Protein AF-A0A0M9F5M3-F1 (afdb_monomer_lite)

pLDDT: mean 76.18, std 18.54, range [29.86, 95.31]

InterPro domains:
  IPR048273 Luciferase [PTHR38695] (51-170)

Secondary structure (DSSP, 8-state):
------------PPPPTTSHHHHHHHHHHHHTS-PPPPP-----HHHHHHHHHHHHHHHHHS-HHHHHHHHHHHHHHHHHHHHHHHHHHT-S-SS-SSHHHHHHHHHHHHHS-S-TTSPPPPPTT-SSSS-GGGGS-PPPPPSPPP---SSSPP---S-PPPHHHHHHHHHHHHHHHHHHHHHHHHHHHHHHHT-PPPP-

Foldseek 3Di:
DDDDDDDDDDDDDDDDPVCPVVVVVVVVVVVPQLDQDDQDDDCDPVNVVVVVVVLVCLVPPDDPVVSVVVVVVVVVVSVLVSQLVSLPSLDDADFPNDVVSVVVQVVVVVVDDPDPPDDPDDDPPDPPPDDPCPVPDDDDDPDDDRDDDGDGPRHDDPPDDDPVVVVVVVVVVVVVVVVVVVVVVVVVVVVVVVDDPDDD

Sequence (200 aa):
MSSVAITSTETLASPPPHLQGEAELESIKISHALHQQSISVTLDGKNILLSSITLVLLIHFLDAYHAQAFVALVPVVLLIHNDYVNFLNLGPGGTPSTFAGYLRVSWFRIWALRNPYDAPEPDPLRLPTSGILRRQRLPYRAGPRPLVAGIAPQRQLDQHGSHECYRSVRWSMVICNIIEAAIWYTVAEELEMGISPKSM

Structure (mmCIF, N/CA/C/O backbone):
data_AF-A0A0M9F5M3-F1
#
_entry.id   AF-A0A0M9F5M3-F1
#
loop_
_atom_site.group_PDB
_atom_site.id
_atom_site.type_symbol
_atom_site.label_atom_id
_atom_site.label_alt_id
_atom_site.label_comp_id
_atom_site.label_asym_id
_atom_site.label_entity_id
_atom_site.label_seq_id
_atom_site.pdbx_PDB_ins_code
_atom_site.Cartn_x
_atom_site.Cartn_y
_atom_site.Cartn_z
_atom_site.occupancy
_atom_site.B_iso_or_equiv
_atom_site.auth_seq_id
_atom_site.auth_comp_id
_atom_site.auth_asym_id
_atom_site.auth_atom_id
_atom_site.pdbx_PDB_model_num
ATOM 1 N N . MET A 1 1 ? 1.907 -27.093 25.301 1.00 38.66 1 MET A N 1
ATOM 2 C CA . MET A 1 1 ? 2.948 -28.146 25.245 1.00 38.66 1 MET A CA 1
ATOM 3 C C . MET A 1 1 ? 3.105 -28.473 23.765 1.00 38.66 1 MET A C 1
ATOM 5 O O . MET A 1 1 ? 2.116 -28.865 23.176 1.00 38.66 1 MET A O 1
ATOM 9 N N . SER A 1 2 ? 4.177 -28.135 23.055 1.00 32.06 2 SER A N 1
ATOM 10 C CA . SER A 1 2 ? 5.591 -28.116 23.435 1.00 32.06 2 SER A CA 1
ATOM 11 C C . SER A 1 2 ? 6.323 -26.947 22.764 1.00 32.06 2 SER A C 1
ATOM 13 O O . SER A 1 2 ? 6.112 -26.673 21.588 1.00 32.06 2 SER A O 1
ATOM 15 N N . SER A 1 3 ? 7.162 -26.260 23.540 1.00 29.86 3 SER A N 1
ATOM 16 C CA . SER A 1 3 ? 8.111 -25.250 23.069 1.00 29.86 3 SER A CA 1
ATOM 17 C C . SER A 1 3 ? 9.392 -25.965 22.649 1.00 29.86 3 SER A C 1
ATOM 19 O O . SER A 1 3 ? 9.920 -26.754 23.432 1.00 29.86 3 SER A O 1
ATOM 21 N N . VAL A 1 4 ? 9.877 -25.720 21.432 1.00 32.78 4 VAL A N 1
ATOM 22 C CA . VAL A 1 4 ? 11.213 -26.150 21.001 1.00 32.78 4 VAL A CA 1
ATOM 23 C C . VAL A 1 4 ? 12.067 -24.895 20.903 1.00 32.78 4 VAL A C 1
ATOM 25 O O . VAL A 1 4 ? 12.010 -24.156 19.925 1.00 32.78 4 VAL A O 1
ATOM 28 N N . ALA A 1 5 ? 12.821 -24.642 21.970 1.00 33.75 5 ALA A N 1
ATOM 29 C CA . ALA A 1 5 ? 13.927 -23.703 21.971 1.00 33.75 5 ALA A CA 1
ATOM 30 C C . ALA A 1 5 ? 15.144 -24.410 21.363 1.00 33.75 5 ALA A C 1
ATOM 32 O O . ALA A 1 5 ? 15.604 -25.416 21.901 1.00 33.75 5 ALA A O 1
ATOM 33 N N . ILE A 1 6 ? 15.658 -23.896 20.246 1.00 33.25 6 ILE A N 1
ATOM 34 C CA . ILE A 1 6 ? 16.975 -24.284 19.736 1.00 33.25 6 ILE A CA 1
ATOM 35 C C . ILE A 1 6 ? 17.965 -23.254 20.272 1.00 33.25 6 ILE A C 1
ATOM 37 O O . ILE A 1 6 ? 18.129 -22.169 19.720 1.00 33.25 6 ILE A O 1
ATOM 41 N N . THR A 1 7 ? 18.578 -23.598 21.401 1.00 35.00 7 THR A N 1
ATOM 42 C CA . THR A 1 7 ? 19.793 -22.961 21.905 1.00 35.00 7 THR A CA 1
ATOM 43 C C . THR A 1 7 ? 20.972 -23.633 21.212 1.00 35.00 7 THR A C 1
ATOM 45 O O . THR A 1 7 ? 21.276 -24.786 21.505 1.00 35.00 7 THR A O 1
ATOM 48 N N . SER A 1 8 ? 21.651 -22.915 20.321 1.00 31.42 8 SER A N 1
ATOM 49 C CA . SER A 1 8 ? 22.987 -23.286 19.851 1.00 31.42 8 SER A CA 1
ATOM 50 C C . SER A 1 8 ? 23.956 -22.198 20.288 1.00 31.42 8 SER A C 1
ATOM 52 O O . SER A 1 8 ? 24.124 -21.169 19.641 1.00 31.42 8 SER A O 1
ATOM 54 N N . THR A 1 9 ? 24.544 -22.425 21.458 1.00 36.75 9 THR A N 1
ATOM 55 C CA . THR A 1 9 ? 25.771 -21.784 21.917 1.00 36.75 9 THR A CA 1
ATOM 56 C C . THR A 1 9 ? 26.939 -22.370 21.128 1.00 36.75 9 THR A C 1
ATOM 58 O O . THR A 1 9 ? 27.400 -23.462 21.452 1.00 36.75 9 THR A O 1
ATOM 61 N N . GLU A 1 10 ? 27.424 -21.656 20.115 1.00 33.22 10 GLU A N 1
ATOM 62 C CA . GLU A 1 10 ? 28.765 -21.879 19.574 1.00 33.22 10 GLU A CA 1
ATOM 63 C C . GLU A 1 10 ? 29.600 -20.609 19.733 1.00 33.22 10 GLU A C 1
ATOM 65 O O . GLU A 1 10 ? 29.245 -19.509 19.313 1.00 33.22 10 GLU A O 1
ATOM 70 N N . THR A 1 11 ? 30.702 -20.805 20.444 1.00 36.62 11 THR A N 1
ATOM 71 C CA . THR A 1 11 ? 31.772 -19.882 20.788 1.00 36.62 11 THR A CA 1
ATOM 72 C C . THR A 1 11 ? 32.269 -19.117 19.560 1.00 36.62 11 THR A C 1
ATOM 74 O O . THR A 1 11 ? 32.898 -19.693 18.674 1.00 36.62 11 THR A O 1
ATOM 77 N N . LEU A 1 12 ? 32.015 -17.806 19.516 1.00 35.03 12 LEU A N 1
ATOM 78 C CA . LEU A 1 12 ? 32.443 -16.935 18.423 1.00 35.03 12 LEU A CA 1
ATOM 79 C C . LEU A 1 12 ? 33.945 -16.623 18.557 1.00 35.03 12 LEU A C 1
ATOM 81 O O . LEU A 1 12 ? 34.348 -15.646 19.188 1.00 35.03 12 LEU A O 1
ATOM 85 N N . ALA A 1 13 ? 34.787 -17.470 17.967 1.00 42.94 13 ALA A N 1
ATOM 86 C CA . ALA A 1 13 ? 36.102 -17.033 17.520 1.00 42.94 13 ALA A CA 1
ATOM 87 C C . ALA A 1 13 ? 35.904 -15.969 16.426 1.00 42.94 13 ALA A C 1
ATOM 89 O O . ALA A 1 13 ? 35.075 -16.135 15.531 1.00 42.94 13 ALA A O 1
ATOM 90 N N . SER A 1 14 ? 36.641 -14.861 16.512 1.00 38.25 14 SER A N 1
ATOM 91 C CA . SER A 1 14 ? 36.629 -13.792 15.510 1.00 38.25 14 SER A CA 1
ATOM 92 C C . SER A 1 14 ? 36.894 -14.355 14.103 1.00 38.25 14 SER A C 1
ATOM 94 O O . SER A 1 14 ? 37.898 -15.056 13.933 1.00 38.25 14 SER A O 1
ATOM 96 N N . PRO A 1 15 ? 36.053 -14.062 13.094 1.00 43.38 15 PRO A N 1
ATOM 97 C CA . PRO A 1 15 ? 36.290 -14.528 11.735 1.00 43.38 15 PRO A CA 1
ATOM 98 C C . PRO A 1 15 ? 37.495 -13.801 11.103 1.00 43.38 15 PRO A C 1
ATOM 100 O O . PRO A 1 15 ? 37.818 -12.679 11.496 1.00 43.38 15 PRO A O 1
ATOM 103 N N . PRO A 1 16 ? 38.184 -14.429 10.132 1.00 47.31 16 PRO A N 1
ATOM 104 C CA . PRO A 1 16 ? 39.329 -13.837 9.445 1.00 47.31 16 PRO A CA 1
ATOM 105 C C . PRO A 1 16 ? 38.929 -12.609 8.594 1.00 47.31 16 PRO A C 1
ATOM 107 O O . PRO A 1 16 ? 37.831 -12.576 8.031 1.00 47.31 16 PRO A O 1
ATOM 110 N N . PRO A 1 17 ? 39.838 -11.627 8.420 1.00 51.62 17 PRO A N 1
ATOM 111 C CA . PRO A 1 17 ? 39.520 -10.270 7.950 1.00 51.62 17 PRO A CA 1
ATOM 112 C C . PRO A 1 17 ? 38.968 -10.170 6.516 1.00 51.62 17 PRO A C 1
ATOM 114 O O . PRO A 1 17 ? 38.394 -9.149 6.154 1.00 51.62 17 PRO A O 1
ATOM 117 N N . HIS A 1 18 ? 39.097 -11.214 5.691 1.00 46.41 18 HIS A N 1
ATOM 118 C CA . HIS A 1 18 ? 38.585 -11.218 4.313 1.00 46.41 18 HIS A CA 1
ATOM 119 C C . HIS A 1 18 ? 37.070 -11.499 4.221 1.00 46.41 18 HIS A C 1
ATOM 121 O O . HIS A 1 18 ? 36.432 -11.119 3.245 1.00 46.41 18 HIS A O 1
ATOM 127 N N . LEU A 1 19 ? 36.471 -12.143 5.230 1.00 48.25 19 LEU A N 1
ATOM 128 C CA . LEU A 1 19 ? 35.041 -12.503 5.234 1.00 48.25 19 LEU A CA 1
ATOM 129 C C . LEU A 1 19 ? 34.154 -11.459 5.928 1.00 48.25 19 LEU A C 1
ATOM 131 O O . LEU A 1 19 ? 32.929 -11.525 5.842 1.00 48.25 19 LEU A O 1
ATOM 135 N N . GLN A 1 20 ? 34.761 -10.474 6.591 1.00 46.72 20 GLN A N 1
ATOM 136 C CA . GLN A 1 20 ? 34.042 -9.411 7.294 1.00 46.72 20 GLN A CA 1
ATOM 137 C C . GLN A 1 20 ? 33.322 -8.463 6.327 1.00 46.72 20 GLN A C 1
ATOM 139 O O . GLN A 1 20 ? 32.193 -8.071 6.599 1.00 46.72 20 GLN A O 1
ATOM 144 N N . GLY A 1 21 ? 33.916 -8.182 5.161 1.00 46.12 21 GLY A N 1
ATOM 145 C CA . GLY A 1 21 ? 33.291 -7.343 4.135 1.00 46.12 21 GLY A CA 1
ATOM 146 C C . GLY A 1 21 ? 32.081 -7.995 3.460 1.00 46.12 21 GLY A C 1
ATOM 147 O O . GLY A 1 21 ? 31.118 -7.305 3.141 1.00 46.12 21 GLY A O 1
ATOM 148 N N . GLU A 1 22 ? 32.083 -9.320 3.281 1.00 49.25 22 GLU A N 1
ATOM 149 C CA . GLU A 1 22 ? 30.936 -10.039 2.709 1.00 49.25 22 GLU A CA 1
ATOM 150 C C . GLU A 1 22 ? 29.807 -10.215 3.728 1.00 49.25 22 GLU A C 1
ATOM 152 O O . GLU A 1 22 ? 28.646 -10.031 3.377 1.00 49.25 22 GLU A O 1
ATOM 157 N N . ALA A 1 23 ? 30.133 -10.487 4.996 1.00 50.47 23 ALA A N 1
ATOM 158 C CA . ALA A 1 23 ? 29.146 -10.574 6.070 1.00 50.47 23 ALA A CA 1
ATOM 159 C C . ALA A 1 23 ? 28.513 -9.210 6.404 1.00 50.47 23 ALA A C 1
ATOM 161 O O . ALA A 1 23 ? 27.308 -9.145 6.648 1.00 50.47 23 ALA A O 1
ATOM 162 N N . GLU A 1 24 ? 29.279 -8.113 6.366 1.00 50.34 24 GLU A N 1
ATOM 163 C CA . GLU A 1 24 ? 28.720 -6.760 6.472 1.00 50.34 24 GLU A CA 1
ATOM 164 C C . GLU A 1 24 ? 27.892 -6.391 5.241 1.00 50.34 24 GLU A C 1
ATOM 166 O O . GLU A 1 24 ? 26.817 -5.824 5.397 1.00 50.34 24 GLU A O 1
ATOM 171 N N . LEU A 1 25 ? 28.313 -6.758 4.027 1.00 50.66 25 LEU A N 1
ATOM 172 C CA . LEU A 1 25 ? 27.529 -6.512 2.812 1.00 50.66 25 LEU A CA 1
ATOM 173 C C . LEU A 1 25 ? 26.222 -7.319 2.788 1.00 50.66 25 LEU A C 1
ATOM 175 O O . LEU A 1 25 ? 25.200 -6.800 2.342 1.00 50.66 25 LEU A O 1
ATOM 179 N N . GLU A 1 26 ? 26.234 -8.563 3.268 1.00 50.78 26 GLU A N 1
ATOM 180 C CA . GLU A 1 26 ? 25.045 -9.402 3.463 1.00 50.78 26 GLU A CA 1
ATOM 181 C C . GLU A 1 26 ? 24.142 -8.824 4.562 1.00 50.78 26 GLU A C 1
ATOM 183 O O . GLU A 1 26 ? 22.943 -8.672 4.344 1.00 50.78 26 GLU A O 1
ATOM 188 N N . SER A 1 27 ? 24.706 -8.402 5.699 1.00 47.66 27 SER A N 1
ATOM 189 C CA . SER A 1 27 ? 23.986 -7.718 6.785 1.00 47.66 27 SER A CA 1
ATOM 190 C C . SER A 1 27 ? 23.324 -6.421 6.304 1.00 47.66 27 SER A C 1
ATOM 192 O O . SER A 1 27 ? 22.128 -6.222 6.503 1.00 47.66 27 SER A O 1
ATOM 194 N N . ILE A 1 28 ? 24.056 -5.585 5.563 1.00 48.97 28 ILE A N 1
ATOM 195 C CA . ILE A 1 28 ? 23.559 -4.341 4.964 1.00 48.97 28 ILE A CA 1
ATOM 196 C C . ILE A 1 28 ? 22.502 -4.646 3.889 1.00 48.97 28 ILE A C 1
ATOM 198 O O . ILE A 1 28 ? 21.465 -3.982 3.844 1.00 48.97 28 ILE A O 1
ATOM 202 N N . LYS A 1 29 ? 22.688 -5.683 3.058 1.00 46.56 29 LYS A N 1
ATOM 203 C CA . LYS A 1 29 ? 21.674 -6.141 2.086 1.00 46.56 29 LYS A CA 1
ATOM 204 C C . LYS A 1 29 ? 20.390 -6.619 2.763 1.00 46.56 29 LYS A C 1
ATOM 206 O O . LYS A 1 29 ? 19.310 -6.329 2.251 1.00 46.56 29 LYS A O 1
ATOM 211 N N . ILE A 1 30 ? 20.494 -7.321 3.891 1.00 49.31 30 ILE A N 1
ATOM 212 C CA . ILE A 1 30 ? 19.346 -7.788 4.679 1.00 49.31 30 ILE A CA 1
ATOM 213 C C . ILE A 1 30 ? 18.673 -6.603 5.389 1.00 49.31 30 ILE A C 1
ATOM 215 O O . ILE A 1 30 ? 17.447 -6.523 5.395 1.00 49.31 30 ILE A O 1
ATOM 219 N N . SER A 1 31 ? 19.437 -5.633 5.903 1.00 42.16 31 SER A N 1
ATOM 220 C CA . SER A 1 31 ? 18.905 -4.401 6.507 1.00 42.16 31 SER A CA 1
ATOM 221 C C . SER A 1 31 ? 18.187 -3.484 5.510 1.00 42.16 31 SER A C 1
ATOM 223 O O . SER A 1 31 ? 17.308 -2.727 5.912 1.00 42.16 31 SER A O 1
ATOM 225 N N . HIS A 1 32 ? 18.503 -3.565 4.214 1.00 48.09 32 HIS A N 1
ATOM 226 C CA . HIS A 1 32 ? 17.785 -2.830 3.164 1.00 48.09 32 HIS A CA 1
ATOM 227 C C . HIS A 1 32 ? 16.530 -3.542 2.641 1.00 48.09 32 HIS A C 1
ATOM 229 O O . HIS A 1 32 ? 15.813 -2.975 1.808 1.00 48.09 32 HIS A O 1
ATOM 235 N N . ALA A 1 33 ? 16.221 -4.752 3.117 1.00 52.75 33 ALA A N 1
ATOM 236 C CA . ALA A 1 33 ? 14.921 -5.354 2.868 1.00 52.75 33 ALA A CA 1
ATOM 237 C C . ALA A 1 33 ? 13.878 -4.560 3.662 1.00 52.75 33 ALA A C 1
ATOM 239 O O . ALA A 1 33 ? 13.753 -4.725 4.872 1.00 52.75 33 ALA A O 1
ATOM 240 N N . LEU A 1 34 ? 13.167 -3.656 2.980 1.00 54.81 34 LEU A N 1
ATOM 241 C CA . LEU A 1 34 ? 12.063 -2.874 3.537 1.00 54.81 34 LEU A CA 1
ATOM 242 C C . LEU A 1 34 ? 11.108 -3.806 4.292 1.00 54.81 34 LEU A C 1
ATOM 244 O O . LEU A 1 34 ? 10.313 -4.531 3.692 1.00 54.81 34 LEU A O 1
ATOM 248 N N . HIS A 1 35 ? 11.226 -3.810 5.616 1.00 62.12 35 HIS A N 1
ATOM 249 C CA . HIS A 1 35 ? 10.406 -4.633 6.480 1.00 62.12 35 HIS A CA 1
ATOM 250 C C . HIS A 1 35 ? 9.126 -3.862 6.771 1.00 62.12 35 HIS A C 1
ATOM 252 O O . HIS A 1 35 ? 9.159 -2.780 7.359 1.00 62.12 35 HIS A O 1
ATOM 258 N N . GLN A 1 36 ? 7.993 -4.406 6.336 1.00 69.88 36 GLN A N 1
ATOM 259 C CA . GLN A 1 36 ? 6.705 -3.860 6.726 1.00 69.88 36 GLN A CA 1
ATOM 260 C C . GLN A 1 36 ? 6.583 -3.978 8.246 1.00 69.88 36 GLN A C 1
ATOM 262 O O . GLN A 1 36 ? 6.735 -5.065 8.804 1.00 69.88 36 GLN A O 1
ATOM 267 N N . GLN A 1 37 ? 6.338 -2.861 8.925 1.00 77.50 37 GLN A N 1
ATOM 268 C CA . GLN A 1 37 ? 6.213 -2.873 10.373 1.00 77.50 37 GLN A CA 1
ATOM 269 C C . GLN A 1 37 ? 4.900 -3.561 10.734 1.00 77.50 37 GLN A C 1
ATOM 271 O O . GLN A 1 37 ? 3.824 -3.115 10.326 1.00 77.50 37 GLN A O 1
ATOM 276 N N . SER A 1 38 ? 4.989 -4.651 11.497 1.00 79.75 38 SER A N 1
ATOM 277 C CA . SER A 1 38 ? 3.819 -5.277 12.104 1.00 79.75 38 SER A CA 1
ATOM 278 C C . SER A 1 38 ? 3.108 -4.267 12.997 1.00 79.75 38 SER A C 1
ATOM 280 O O . SER A 1 38 ? 3.769 -3.476 13.674 1.00 79.75 38 SER A O 1
ATOM 282 N N . ILE A 1 39 ? 1.778 -4.321 13.046 1.00 81.31 39 ILE A N 1
ATOM 283 C CA . ILE A 1 39 ? 1.020 -3.498 13.983 1.00 81.31 39 ILE A CA 1
ATOM 284 C C . ILE A 1 39 ? 1.485 -3.790 15.414 1.00 81.31 39 ILE A C 1
ATOM 286 O O . ILE A 1 39 ? 1.367 -4.905 15.918 1.00 81.31 39 ILE A O 1
ATOM 290 N N . SER A 1 40 ? 2.047 -2.778 16.062 1.00 80.06 40 SER A N 1
ATOM 291 C CA . SER A 1 40 ? 2.416 -2.817 17.467 1.00 80.06 40 SER A CA 1
ATOM 292 C C . SER A 1 40 ? 1.791 -1.603 18.137 1.00 80.06 40 SER A C 1
ATOM 294 O O . SER A 1 40 ? 1.977 -0.462 17.720 1.00 80.06 40 SER A O 1
ATOM 296 N N . VAL A 1 41 ? 0.968 -1.858 19.149 1.00 79.00 41 VAL A N 1
ATOM 297 C CA . VAL A 1 41 ? 0.351 -0.806 19.952 1.00 79.00 41 VAL A CA 1
ATOM 298 C C . VAL A 1 41 ? 1.041 -0.849 21.302 1.00 79.00 41 VAL A C 1
ATOM 300 O O . VAL A 1 41 ? 0.811 -1.759 22.097 1.00 79.00 41 VAL A O 1
ATOM 303 N N . THR A 1 42 ? 1.933 0.104 21.547 1.00 83.94 42 THR A N 1
ATOM 304 C CA . THR A 1 42 ? 2.576 0.248 22.850 1.00 83.94 42 THR A CA 1
ATOM 305 C C . THR A 1 42 ? 1.658 1.058 23.759 1.00 83.94 42 THR A C 1
ATOM 307 O O . THR A 1 42 ? 1.474 2.267 23.607 1.00 83.94 42 THR A O 1
ATOM 310 N N . LEU A 1 43 ? 1.026 0.373 24.709 1.00 84.88 43 LEU A N 1
ATOM 311 C CA . LEU A 1 43 ? 0.237 1.025 25.746 1.00 84.88 43 LEU A CA 1
ATOM 312 C C . LEU A 1 43 ? 1.171 1.487 26.869 1.00 84.88 43 LEU A C 1
ATOM 314 O O . LEU A 1 43 ? 1.490 0.732 27.781 1.00 84.88 43 LEU A O 1
ATOM 318 N N . ASP A 1 44 ? 1.623 2.737 26.780 1.00 91.12 44 ASP A N 1
ATOM 319 C CA . ASP A 1 44 ? 2.324 3.411 27.876 1.00 91.12 44 ASP A CA 1
ATOM 320 C C . ASP A 1 44 ? 1.364 3.705 29.048 1.00 91.12 44 ASP A C 1
ATOM 322 O O . ASP A 1 44 ? 0.153 3.846 28.851 1.00 91.12 44 ASP A O 1
ATOM 326 N N . GLY A 1 45 ? 1.885 3.852 30.268 1.00 90.75 45 GLY A N 1
ATOM 327 C CA . GLY A 1 45 ? 1.086 4.042 31.485 1.00 90.75 45 GLY A CA 1
ATOM 328 C C . GLY A 1 45 ? 0.118 5.225 31.392 1.00 90.75 45 GLY A C 1
ATOM 329 O O . GLY A 1 45 ? -1.050 5.113 31.766 1.00 90.75 45 GLY A O 1
ATOM 330 N N . LYS A 1 46 ? 0.560 6.343 30.803 1.00 91.88 46 LYS A N 1
ATOM 331 C CA . LYS A 1 46 ? -0.299 7.516 30.562 1.00 91.88 46 LYS A CA 1
ATOM 332 C C . LYS A 1 46 ? -1.407 7.225 29.547 1.00 91.88 46 LYS A C 1
ATOM 334 O O . LYS A 1 46 ? -2.541 7.647 29.750 1.00 91.88 46 LYS A O 1
ATOM 339 N N . ASN A 1 47 ? -1.097 6.477 28.488 1.00 89.50 47 ASN A N 1
ATOM 340 C CA . ASN A 1 47 ? -2.055 6.121 27.439 1.00 89.50 47 ASN A CA 1
ATOM 341 C C . ASN A 1 47 ? -3.096 5.114 27.941 1.00 89.50 47 ASN A C 1
ATOM 343 O O . ASN A 1 47 ? -4.260 5.202 27.556 1.00 89.50 47 ASN A O 1
ATOM 347 N N . ILE A 1 48 ? -2.717 4.201 28.840 1.00 92.31 48 ILE A N 1
ATOM 348 C CA . ILE A 1 48 ? -3.649 3.290 29.524 1.00 92.31 48 ILE A CA 1
ATOM 349 C C . ILE A 1 48 ? -4.632 4.091 30.381 1.00 92.31 48 ILE A C 1
ATOM 351 O O . ILE A 1 48 ? -5.846 3.919 30.267 1.00 92.31 48 ILE A O 1
ATOM 355 N N . LEU A 1 49 ? -4.124 5.008 31.208 1.00 94.31 49 LEU A N 1
ATOM 356 C CA . LEU A 1 49 ? -4.978 5.842 32.056 1.00 94.31 49 LEU A CA 1
ATOM 357 C C . LEU A 1 49 ? -5.908 6.727 31.220 1.00 94.31 49 LEU A C 1
ATOM 359 O O . LEU A 1 49 ? -7.106 6.774 31.481 1.00 94.31 49 LEU A O 1
ATOM 363 N N . LEU A 1 50 ? -5.395 7.370 30.171 1.00 93.75 50 LEU A N 1
ATOM 364 C CA . LEU A 1 50 ? -6.218 8.215 29.311 1.00 93.75 50 LEU A CA 1
ATOM 365 C C . LEU A 1 50 ? -7.283 7.401 28.563 1.00 93.75 50 LEU A C 1
ATOM 367 O O . LEU A 1 50 ? -8.455 7.759 28.609 1.00 93.75 50 LEU A O 1
ATOM 371 N N . SER A 1 51 ? -6.906 6.282 27.935 1.00 92.19 51 SER A N 1
ATOM 372 C CA . SER A 1 51 ? -7.849 5.429 27.194 1.00 92.19 51 SER A CA 1
ATOM 373 C C . SER A 1 51 ? -8.925 4.816 28.091 1.00 92.19 51 SER A C 1
ATOM 375 O O . SER A 1 51 ? -10.084 4.761 27.686 1.00 92.19 51 SER A O 1
ATOM 377 N N . SER A 1 52 ? -8.584 4.422 29.321 1.00 92.88 52 SER A N 1
ATOM 378 C CA . SER A 1 52 ? -9.562 3.918 30.294 1.00 92.88 52 SER A CA 1
ATOM 379 C C . SER A 1 52 ? -10.543 5.000 30.753 1.00 92.88 52 SER A C 1
ATOM 381 O O . SER A 1 52 ? -11.747 4.752 30.750 1.00 92.88 52 SER A O 1
ATOM 383 N N . ILE A 1 53 ? -10.075 6.218 31.055 1.00 95.31 53 ILE A N 1
ATOM 384 C CA . ILE A 1 53 ? -10.959 7.353 31.375 1.00 95.31 53 ILE A CA 1
ATOM 385 C C . ILE A 1 53 ? -11.864 7.674 30.182 1.00 95.31 53 ILE A C 1
ATOM 387 O O . ILE A 1 53 ? -13.074 7.812 30.351 1.00 95.31 53 ILE A O 1
ATOM 391 N N . THR A 1 54 ? -11.310 7.752 28.969 1.00 93.62 54 THR A N 1
ATOM 392 C CA . THR A 1 54 ? -12.094 8.002 27.751 1.00 93.62 54 THR A CA 1
ATOM 393 C C . THR A 1 54 ? -13.151 6.922 27.531 1.00 93.62 54 THR A C 1
ATOM 395 O O . THR A 1 54 ? -14.285 7.259 27.207 1.00 93.62 54 THR A O 1
ATOM 398 N N . LEU A 1 55 ? -12.823 5.647 27.755 1.00 93.06 55 LEU A N 1
ATOM 399 C CA . LEU A 1 55 ? -13.774 4.542 27.635 1.00 93.06 55 LEU A CA 1
ATOM 400 C C . LEU A 1 55 ? -14.917 4.658 28.654 1.00 93.06 55 LEU A C 1
ATOM 402 O O . LEU A 1 55 ? -16.078 4.504 28.286 1.00 93.06 55 LEU A O 1
ATOM 406 N N . VAL A 1 56 ? -14.603 4.967 29.915 1.00 94.06 56 VAL A N 1
ATOM 407 C CA . VAL A 1 56 ? -15.611 5.159 30.972 1.00 94.06 56 VAL A CA 1
ATOM 408 C C . VAL A 1 56 ? -16.538 6.329 30.636 1.00 94.06 56 VAL A C 1
ATOM 410 O O . VAL A 1 56 ? -17.755 6.199 30.757 1.00 94.06 56 VAL A O 1
ATOM 413 N N . LEU A 1 57 ? -15.990 7.448 30.154 1.00 93.56 57 LEU A N 1
ATOM 414 C CA . LEU A 1 57 ? -16.788 8.591 29.705 1.00 93.56 57 LEU A CA 1
ATOM 415 C C . LEU A 1 57 ? -17.672 8.224 28.504 1.00 93.56 57 LEU A C 1
ATOM 417 O O . LEU A 1 57 ? -18.853 8.555 28.487 1.00 93.56 57 LEU A O 1
ATOM 421 N N . LEU A 1 58 ? -17.132 7.499 27.524 1.00 92.19 58 LEU A N 1
ATOM 422 C CA . LEU A 1 58 ? -17.877 7.064 26.343 1.00 92.19 58 LEU A CA 1
ATOM 423 C C . LEU A 1 58 ? -19.080 6.186 26.721 1.00 92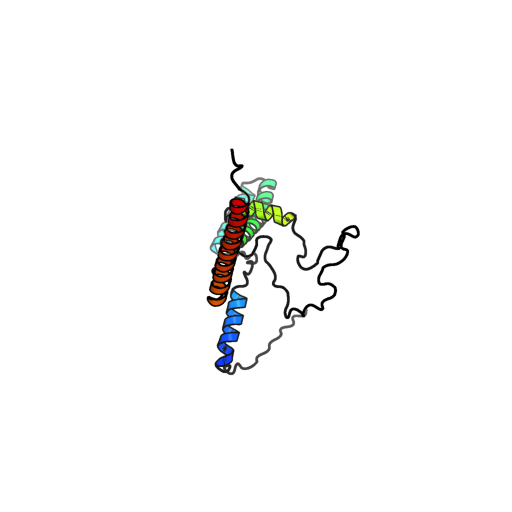.19 58 LEU A C 1
ATOM 425 O O . LEU A 1 58 ? -20.155 6.351 26.160 1.00 92.19 58 LEU A O 1
ATOM 429 N N . ILE A 1 59 ? -18.919 5.280 27.686 1.00 90.44 59 ILE A N 1
ATOM 430 C CA . ILE A 1 59 ? -20.000 4.393 28.140 1.00 90.44 59 ILE A CA 1
ATOM 431 C C . ILE A 1 59 ? -21.061 5.160 28.943 1.00 90.44 59 ILE A C 1
ATOM 433 O O . ILE A 1 59 ? -22.240 4.827 28.866 1.00 90.44 59 ILE A O 1
ATOM 437 N N . HIS A 1 60 ? -20.663 6.173 29.717 1.00 91.62 60 HIS A N 1
ATOM 438 C CA . HIS A 1 60 ? -21.595 6.923 30.564 1.00 91.62 60 HIS A CA 1
ATOM 439 C C . HIS A 1 60 ? -22.367 8.023 29.835 1.00 91.62 60 HIS A C 1
ATOM 441 O O . HIS A 1 60 ? -23.507 8.297 30.204 1.00 91.62 60 HIS A O 1
ATOM 447 N N . PHE A 1 61 ? -21.753 8.674 28.846 1.00 93.06 61 PHE A N 1
ATOM 448 C CA . PHE A 1 61 ? -22.332 9.845 28.181 1.00 93.06 61 PHE A CA 1
ATOM 449 C C . PHE A 1 61 ? -22.910 9.549 26.795 1.00 93.06 61 PHE A C 1
ATOM 451 O O . PHE A 1 61 ? -23.633 10.386 26.257 1.00 93.06 61 PHE A O 1
ATOM 458 N N . LEU A 1 62 ? -22.603 8.390 26.207 1.00 92.69 62 LEU A N 1
ATOM 459 C CA . LEU A 1 62 ? -23.059 8.007 24.876 1.00 92.69 62 LEU A CA 1
ATOM 460 C C . LEU A 1 62 ? -23.988 6.794 24.946 1.00 92.69 62 LEU A C 1
ATOM 462 O O . LEU A 1 62 ? -23.754 5.858 25.706 1.00 92.69 62 LEU A O 1
ATOM 466 N N . ASP A 1 63 ? -25.013 6.785 24.095 1.00 91.56 63 ASP A N 1
ATOM 467 C CA . ASP A 1 63 ? -25.871 5.614 23.925 1.00 91.56 63 ASP A CA 1
ATOM 468 C C . ASP A 1 63 ? -25.043 4.371 23.572 1.00 91.56 63 ASP A C 1
ATOM 470 O O . ASP A 1 63 ? -24.078 4.440 22.801 1.00 91.56 63 ASP A O 1
ATOM 474 N N . ALA A 1 64 ? -25.474 3.214 24.079 1.00 91.25 64 ALA A N 1
ATOM 475 C CA . ALA A 1 64 ? -24.738 1.954 23.978 1.00 91.25 64 ALA A CA 1
ATOM 476 C C . ALA A 1 64 ? -24.309 1.610 22.540 1.00 91.25 64 ALA A C 1
ATOM 478 O O . ALA A 1 64 ? -23.173 1.190 22.324 1.00 91.25 64 ALA A O 1
ATOM 479 N N . TYR A 1 65 ? -25.176 1.844 21.550 1.00 92.75 65 TYR A N 1
ATOM 480 C CA . TYR A 1 65 ? -24.869 1.595 20.138 1.00 92.75 65 TYR A CA 1
ATOM 481 C C . TYR A 1 65 ? -23.721 2.468 19.615 1.00 92.75 65 TYR A C 1
ATOM 483 O O . TYR A 1 65 ? -22.842 1.981 18.905 1.00 92.75 65 TYR A O 1
ATOM 491 N N . HIS A 1 66 ? -23.695 3.749 19.991 1.00 90.56 66 HIS A N 1
ATOM 492 C CA . HIS A 1 66 ? -22.646 4.675 19.572 1.00 90.56 66 HIS A CA 1
ATOM 493 C C . HIS A 1 66 ? -21.326 4.344 20.270 1.00 90.56 66 HIS A C 1
ATOM 495 O O . HIS A 1 66 ? -20.288 4.273 19.612 1.00 90.56 66 HIS A O 1
ATOM 501 N N . ALA A 1 67 ? -21.362 4.068 21.577 1.00 91.31 67 ALA A N 1
ATOM 502 C CA . ALA A 1 67 ? -20.177 3.664 22.330 1.00 91.31 67 ALA A CA 1
ATOM 503 C C . ALA A 1 67 ? -19.550 2.379 21.754 1.00 91.31 67 ALA A C 1
ATOM 505 O O . ALA A 1 67 ? -18.341 2.326 21.527 1.00 91.31 67 ALA A O 1
ATOM 506 N N . GLN A 1 68 ? -20.371 1.374 21.430 1.00 91.62 68 GLN A N 1
ATOM 507 C CA . GLN A 1 68 ? -19.923 0.143 20.769 1.00 91.62 68 GLN A CA 1
ATOM 508 C C . GLN A 1 68 ? -19.299 0.414 19.396 1.00 91.62 68 GLN A C 1
ATOM 510 O O . GLN A 1 68 ? -18.227 -0.115 19.099 1.00 91.62 68 GLN A O 1
ATOM 515 N N . ALA A 1 69 ? -19.932 1.257 18.574 1.00 92.88 69 ALA A N 1
ATOM 516 C CA . ALA A 1 69 ? -19.409 1.615 17.260 1.00 92.88 69 ALA A CA 1
ATOM 517 C C . ALA A 1 69 ? -18.035 2.298 17.357 1.00 92.88 69 ALA A C 1
ATOM 519 O O . ALA A 1 69 ? -17.125 1.941 16.610 1.00 92.88 69 ALA A O 1
ATOM 520 N N . PHE A 1 70 ? -17.845 3.219 18.307 1.00 92.50 70 PHE A N 1
ATOM 521 C CA . PHE A 1 70 ? -16.549 3.863 18.539 1.00 92.50 70 PHE A CA 1
ATOM 522 C C . PHE A 1 70 ? -15.475 2.864 18.967 1.00 92.50 70 PHE A C 1
ATOM 524 O O . PHE A 1 70 ? -14.386 2.871 18.397 1.00 92.50 70 PHE A O 1
ATOM 531 N N . VAL A 1 71 ? -15.779 1.969 19.912 1.00 91.75 71 VAL A N 1
ATOM 532 C CA . VAL A 1 71 ? -14.834 0.928 20.350 1.00 91.75 71 VAL A CA 1
ATOM 533 C C . VAL A 1 71 ? -14.442 0.013 19.185 1.00 91.75 71 VAL A C 1
ATOM 535 O O . VAL A 1 71 ? -13.265 -0.311 19.036 1.00 91.75 71 VAL A O 1
ATOM 538 N N . ALA A 1 72 ? -15.393 -0.352 18.321 1.00 92.31 72 ALA A N 1
ATOM 539 C CA . ALA A 1 72 ? -15.127 -1.150 17.124 1.00 92.31 72 ALA A CA 1
ATOM 540 C C . ALA A 1 72 ? -14.332 -0.384 16.047 1.00 92.31 72 ALA A C 1
ATOM 542 O O . ALA A 1 72 ? -13.551 -0.989 15.312 1.00 92.31 72 ALA A O 1
ATOM 543 N N . LEU A 1 73 ? -14.493 0.940 15.957 1.00 94.31 73 LEU A N 1
ATOM 544 C CA . LEU A 1 73 ? -13.786 1.794 14.998 1.00 94.31 73 LEU A CA 1
ATOM 545 C C . LEU A 1 73 ? -12.296 1.954 15.342 1.00 94.31 73 LEU A C 1
ATOM 547 O O . LEU A 1 73 ? -11.464 2.013 14.437 1.00 94.31 73 LEU A O 1
ATOM 551 N N . VAL A 1 74 ? -11.941 2.006 16.630 1.00 91.38 74 VAL A N 1
ATOM 552 C CA . VAL A 1 74 ? -10.552 2.201 17.092 1.00 91.38 74 VAL A CA 1
ATOM 553 C C . VAL A 1 74 ? -9.545 1.254 16.416 1.00 91.38 74 VAL A C 1
ATOM 555 O O . VAL A 1 74 ? -8.590 1.759 15.821 1.00 91.38 74 VAL A O 1
ATOM 558 N N . PRO A 1 75 ? -9.711 -0.086 16.432 1.00 91.06 75 PRO A N 1
ATOM 559 C CA . PRO A 1 75 ? -8.757 -0.983 15.779 1.00 91.06 75 PRO A CA 1
ATOM 560 C C . PRO A 1 75 ? -8.687 -0.768 14.263 1.00 91.06 75 PRO A C 1
ATOM 562 O O . PRO A 1 75 ? -7.605 -0.871 13.690 1.00 91.06 75 PRO A O 1
ATOM 565 N N . VAL A 1 76 ? -9.798 -0.409 13.610 1.00 92.31 76 VAL A N 1
ATOM 566 C CA . VAL A 1 76 ? -9.821 -0.109 12.167 1.00 92.31 76 VAL A CA 1
ATOM 567 C C . VAL A 1 76 ? -8.966 1.120 11.859 1.00 92.31 76 VAL A C 1
ATOM 569 O O . VAL A 1 76 ? -8.150 1.092 10.939 1.00 92.31 76 VAL A O 1
ATOM 572 N N . VAL A 1 77 ? -9.097 2.181 12.655 1.00 92.56 77 VAL A N 1
ATOM 573 C CA . VAL A 1 77 ? -8.299 3.406 12.496 1.00 92.56 77 VAL A CA 1
ATOM 574 C C . VAL A 1 77 ? -6.816 3.131 12.741 1.00 92.56 77 VAL A C 1
ATOM 576 O O . VAL A 1 77 ? -5.979 3.602 11.972 1.00 92.56 77 VAL A O 1
ATOM 579 N N . LEU A 1 78 ? -6.479 2.334 13.759 1.00 91.25 78 LEU A N 1
ATOM 580 C CA . LEU A 1 78 ? -5.092 1.945 14.031 1.00 91.25 78 LEU A CA 1
ATOM 581 C C . LEU A 1 78 ? -4.487 1.120 12.888 1.00 91.25 78 LEU A C 1
ATOM 583 O O . LEU A 1 78 ? -3.337 1.354 12.516 1.00 91.25 78 LEU A O 1
ATOM 587 N N . LEU A 1 79 ? -5.260 0.205 12.295 1.00 90.81 79 LEU A N 1
ATOM 588 C CA . LEU A 1 79 ? -4.835 -0.569 11.127 1.00 90.81 79 LEU A CA 1
ATOM 589 C C . LEU A 1 79 ? -4.576 0.333 9.918 1.00 90.81 79 LEU A C 1
ATOM 591 O O . LEU A 1 79 ? -3.520 0.220 9.301 1.00 90.81 79 LEU A O 1
ATOM 595 N N . ILE A 1 80 ? -5.491 1.258 9.609 1.00 92.50 80 ILE A N 1
ATOM 596 C CA . ILE A 1 80 ? -5.320 2.211 8.500 1.00 92.50 80 ILE A CA 1
ATOM 597 C C . ILE A 1 80 ? -4.110 3.113 8.749 1.00 92.50 80 ILE A C 1
ATOM 599 O O . ILE A 1 80 ? -3.327 3.353 7.835 1.00 92.50 80 ILE A O 1
ATOM 603 N N . HIS A 1 81 ? -3.928 3.598 9.979 1.00 91.94 81 HIS A N 1
ATOM 604 C CA . HIS A 1 81 ? -2.788 4.439 10.328 1.00 91.94 81 HIS A CA 1
ATOM 605 C C . HIS A 1 81 ? -1.460 3.691 10.162 1.00 91.94 81 HIS A C 1
ATOM 607 O O . HIS A 1 81 ? -0.547 4.205 9.519 1.00 91.94 81 HIS A O 1
ATOM 613 N N . ASN A 1 82 ? -1.359 2.465 10.683 1.00 90.88 82 ASN A N 1
ATOM 614 C CA . ASN A 1 82 ? -0.160 1.643 10.538 1.00 90.88 82 ASN A CA 1
ATOM 615 C C . ASN A 1 82 ? 0.125 1.306 9.064 1.00 90.88 82 ASN A C 1
ATOM 617 O O . ASN A 1 82 ? 1.263 1.420 8.615 1.00 90.88 82 ASN A O 1
ATOM 621 N N . ASP A 1 83 ? -0.901 0.953 8.291 1.00 89.50 83 ASP A N 1
ATOM 622 C CA . ASP A 1 83 ? -0.775 0.673 6.859 1.00 89.50 83 ASP A CA 1
ATOM 623 C C . ASP A 1 83 ? -0.381 1.929 6.059 1.00 89.50 83 ASP A C 1
ATOM 625 O O . ASP A 1 83 ? 0.443 1.851 5.148 1.00 89.50 83 ASP A O 1
ATOM 629 N N . TYR A 1 84 ? -0.881 3.108 6.443 1.00 89.94 84 TYR A N 1
ATOM 630 C CA . TYR A 1 84 ? -0.481 4.388 5.856 1.00 89.94 84 TYR A CA 1
ATOM 631 C C . TYR A 1 84 ? 0.974 4.752 6.178 1.00 89.94 84 TYR A C 1
ATOM 633 O O . TYR A 1 84 ? 1.714 5.171 5.289 1.00 89.94 84 TYR A O 1
ATOM 641 N N . VAL A 1 85 ? 1.422 4.554 7.421 1.00 88.88 85 VAL A N 1
ATOM 642 C CA . VAL A 1 85 ? 2.831 4.749 7.802 1.00 88.88 85 VAL A CA 1
ATOM 643 C C . VAL A 1 85 ? 3.728 3.780 7.034 1.00 88.88 85 VAL A C 1
ATOM 645 O O . VAL A 1 85 ? 4.737 4.198 6.471 1.00 88.88 85 VAL A O 1
ATOM 648 N N . ASN A 1 86 ? 3.325 2.514 6.916 1.00 86.38 86 ASN A N 1
ATOM 649 C CA . ASN A 1 86 ? 4.015 1.536 6.081 1.00 86.38 86 ASN A CA 1
ATOM 650 C C . ASN A 1 86 ? 4.095 1.995 4.617 1.00 86.38 86 ASN A C 1
ATOM 652 O O . ASN A 1 86 ? 5.154 1.881 4.011 1.00 86.38 86 ASN A O 1
ATOM 656 N N . PHE A 1 87 ? 3.023 2.575 4.067 1.00 85.81 87 PHE A N 1
ATOM 657 C CA . PHE A 1 87 ? 3.023 3.163 2.725 1.00 85.81 87 PHE A CA 1
ATOM 658 C C . PHE A 1 87 ? 4.018 4.325 2.580 1.00 85.81 87 PHE A C 1
ATOM 660 O O . PHE A 1 87 ? 4.710 4.402 1.564 1.00 85.81 87 PHE A O 1
ATOM 667 N N . LEU A 1 88 ? 4.125 5.208 3.577 1.00 86.06 88 LEU A N 1
ATOM 668 C CA . LEU A 1 88 ? 5.107 6.299 3.574 1.00 86.06 88 LEU A CA 1
ATOM 669 C C . LEU A 1 88 ? 6.547 5.779 3.681 1.00 86.06 88 LEU A C 1
ATOM 671 O O . LEU A 1 88 ? 7.432 6.270 2.979 1.00 86.06 88 LEU A O 1
ATOM 675 N N . ASN A 1 89 ? 6.769 4.751 4.504 1.00 82.31 89 ASN A N 1
ATOM 676 C CA . ASN A 1 89 ? 8.079 4.130 4.715 1.00 82.31 89 ASN A CA 1
ATOM 677 C C . ASN A 1 89 ? 8.638 3.440 3.461 1.00 82.31 89 ASN A C 1
ATOM 679 O O . ASN A 1 89 ? 9.829 3.146 3.412 1.00 82.31 89 ASN A O 1
ATOM 683 N N . LEU A 1 90 ? 7.822 3.214 2.424 1.00 77.81 90 LEU A N 1
ATOM 684 C CA . LEU A 1 90 ? 8.297 2.669 1.149 1.00 77.81 90 LEU A CA 1
ATOM 685 C C . LEU A 1 90 ? 9.263 3.617 0.400 1.00 77.81 90 LEU A C 1
ATOM 687 O O . LEU A 1 90 ? 9.882 3.166 -0.560 1.00 77.81 90 LEU A O 1
ATOM 691 N N . GLY A 1 91 ? 9.411 4.894 0.792 1.00 73.00 91 GLY A N 1
ATOM 692 C CA . GLY A 1 91 ? 10.320 5.893 0.172 1.00 73.00 91 GLY A CA 1
ATOM 693 C C . GLY A 1 91 ? 9.596 6.871 -0.772 1.00 73.00 91 GLY A C 1
ATOM 694 O O . GLY A 1 91 ? 8.379 6.889 -0.682 1.00 73.00 91 GLY A O 1
ATOM 695 N N . PRO A 1 92 ? 10.254 7.631 -1.698 1.00 70.12 92 PRO A N 1
ATOM 696 C CA . PRO A 1 92 ? 9.716 8.412 -2.866 1.00 70.12 92 PRO A CA 1
ATOM 697 C C . PRO A 1 92 ? 9.625 7.642 -4.230 1.00 70.12 92 PRO A C 1
ATOM 699 O O . PRO A 1 92 ? 10.556 6.942 -4.595 1.00 70.12 92 PRO A O 1
ATOM 702 N N . GLY A 1 93 ? 8.515 7.681 -4.985 1.00 71.69 93 GLY A N 1
ATOM 703 C CA . GLY A 1 93 ? 8.282 6.784 -6.140 1.00 71.69 93 GLY A CA 1
ATOM 704 C C . GLY A 1 93 ? 7.175 7.239 -7.087 1.00 71.69 93 GLY A C 1
ATOM 705 O O . GLY A 1 93 ? 6.748 8.383 -7.027 1.00 71.69 93 GLY A O 1
ATOM 706 N N . GLY A 1 94 ? 6.672 6.339 -7.942 1.00 71.75 94 GLY A N 1
ATOM 707 C CA . GLY A 1 94 ? 5.684 6.693 -8.978 1.00 71.75 94 GLY A CA 1
ATOM 708 C C . GLY A 1 94 ? 4.308 7.147 -8.461 1.00 71.75 94 GLY A C 1
ATOM 709 O O . GLY A 1 94 ? 3.604 7.879 -9.151 1.00 71.75 94 GLY A O 1
ATOM 710 N N . THR A 1 95 ? 3.904 6.744 -7.252 1.00 82.94 95 THR A N 1
ATOM 711 C CA . THR A 1 95 ? 2.694 7.260 -6.590 1.00 82.94 95 THR A CA 1
ATOM 712 C C . THR A 1 95 ? 3.052 8.402 -5.633 1.00 82.94 95 THR A C 1
ATOM 714 O O . THR A 1 95 ? 4.022 8.287 -4.888 1.00 82.94 95 THR A O 1
ATOM 717 N N . PRO A 1 96 ? 2.296 9.511 -5.581 1.00 86.00 96 PRO A N 1
ATOM 718 C CA . PRO A 1 96 ? 2.578 10.566 -4.610 1.00 86.00 96 PRO A CA 1
ATOM 719 C C . PRO A 1 96 ? 2.418 10.021 -3.182 1.00 86.00 96 PRO A C 1
ATOM 721 O O . PRO A 1 96 ? 1.474 9.282 -2.905 1.00 86.00 96 PRO A O 1
ATOM 724 N N . SER A 1 97 ? 3.325 10.378 -2.269 1.00 86.62 97 SER A N 1
ATOM 725 C CA . SER A 1 97 ? 3.278 10.012 -0.840 1.00 86.62 97 SER A CA 1
ATOM 726 C C . SER A 1 97 ? 2.246 10.854 -0.076 1.00 86.62 97 SER A C 1
ATOM 728 O O . SER A 1 97 ? 2.543 11.478 0.939 1.00 86.62 97 SER A O 1
ATOM 730 N N . THR A 1 98 ? 1.033 10.925 -0.616 1.00 91.06 98 THR A N 1
ATOM 731 C CA . THR A 1 98 ? -0.116 11.621 -0.037 1.00 91.06 98 THR A CA 1
ATOM 732 C C . THR A 1 98 ? -1.199 10.610 0.309 1.00 91.06 98 THR A C 1
ATOM 734 O O . THR A 1 98 ? -1.208 9.483 -0.193 1.00 91.06 98 THR A O 1
ATOM 737 N N . PHE A 1 99 ? -2.172 11.024 1.118 1.00 91.75 99 PHE A N 1
ATOM 738 C CA . PHE A 1 99 ? -3.315 10.175 1.449 1.00 91.75 99 PHE A CA 1
ATOM 739 C C . PHE A 1 99 ? -4.121 9.747 0.207 1.00 91.75 99 PHE A C 1
ATOM 741 O O . PHE A 1 99 ? -4.557 8.604 0.107 1.00 91.75 99 PHE A O 1
ATOM 748 N N . ALA A 1 100 ? -4.250 10.621 -0.797 1.00 92.44 100 ALA A N 1
ATOM 749 C CA . ALA A 1 100 ? -4.882 10.263 -2.068 1.00 92.44 100 ALA A CA 1
ATOM 750 C C . ALA A 1 100 ? -4.099 9.167 -2.818 1.00 92.44 100 ALA A C 1
ATOM 752 O O . ALA A 1 100 ? -4.694 8.249 -3.387 1.00 92.44 100 ALA A O 1
ATOM 753 N N . GLY A 1 101 ? -2.763 9.232 -2.788 1.00 89.75 101 GLY A N 1
ATOM 754 C CA . GLY A 1 101 ? -1.899 8.183 -3.328 1.00 89.75 101 GLY A CA 1
ATOM 755 C C . GLY A 1 101 ? -2.070 6.855 -2.591 1.00 89.75 101 GLY A C 1
ATOM 756 O O . GLY A 1 101 ? -2.195 5.817 -3.242 1.00 89.75 101 GLY A O 1
ATOM 757 N N . TYR A 1 102 ? -2.161 6.898 -1.260 1.00 90.44 102 TYR A N 1
ATOM 758 C CA . TYR A 1 102 ? -2.463 5.734 -0.426 1.00 90.44 102 TYR A CA 1
ATOM 759 C C . TYR A 1 102 ? -3.786 5.075 -0.829 1.00 90.44 102 TYR A C 1
ATOM 761 O O . TYR A 1 102 ? -3.793 3.894 -1.163 1.00 90.44 102 TYR A O 1
ATOM 769 N N . LEU A 1 103 ? -4.883 5.838 -0.894 1.00 92.56 103 LEU A N 1
ATOM 770 C CA . LEU A 1 103 ? -6.194 5.306 -1.284 1.00 92.56 103 LEU A CA 1
ATOM 771 C C . LEU A 1 103 ? -6.169 4.670 -2.677 1.00 92.56 103 LEU A C 1
ATOM 773 O O . LEU A 1 103 ? -6.739 3.599 -2.878 1.00 92.56 103 LEU A O 1
ATOM 777 N N . ARG A 1 104 ? -5.467 5.292 -3.631 1.00 90.50 104 ARG A N 1
ATOM 778 C CA . ARG A 1 104 ? -5.306 4.749 -4.984 1.00 90.50 104 ARG A CA 1
ATOM 779 C C . ARG A 1 104 ? -4.572 3.405 -4.977 1.00 90.50 104 ARG A C 1
ATOM 781 O O . ARG A 1 104 ? -4.987 2.484 -5.676 1.00 90.50 104 ARG A O 1
ATOM 788 N N . VAL A 1 105 ? -3.503 3.271 -4.193 1.00 88.06 105 VAL A N 1
ATOM 789 C CA . VAL A 1 105 ? -2.776 1.997 -4.054 1.00 88.06 105 VAL A CA 1
ATOM 790 C C . VAL A 1 105 ? -3.625 0.961 -3.322 1.00 88.06 105 VAL A C 1
ATOM 792 O O . VAL A 1 105 ? -3.683 -0.183 -3.766 1.00 88.06 105 VAL A O 1
ATOM 795 N N . SER A 1 106 ? -4.327 1.345 -2.257 1.00 89.62 106 SER A N 1
ATOM 796 C CA . SER A 1 106 ? -5.245 0.468 -1.522 1.00 89.62 106 SER A CA 1
ATOM 797 C C . SER A 1 106 ? -6.384 -0.046 -2.399 1.00 89.62 106 SER A C 1
ATOM 799 O O . SER A 1 106 ? -6.751 -1.212 -2.298 1.00 89.62 106 SER A O 1
ATOM 801 N N . TRP A 1 107 ? -6.877 0.769 -3.332 1.00 90.75 107 TRP A N 1
ATOM 802 C CA . TRP A 1 107 ? -7.823 0.314 -4.346 1.00 90.75 107 TRP A CA 1
ATOM 803 C C . TRP A 1 107 ? -7.219 -0.769 -5.246 1.00 90.75 107 TRP A C 1
ATOM 805 O O . TRP A 1 107 ? -7.814 -1.829 -5.416 1.00 90.75 107 TRP A O 1
ATOM 815 N N . PHE A 1 108 ? -6.005 -0.562 -5.767 1.00 87.81 108 PHE A N 1
ATOM 816 C CA . PHE A 1 108 ? -5.315 -1.592 -6.554 1.00 87.81 108 PHE A CA 1
ATOM 817 C C . PHE A 1 108 ? -4.999 -2.854 -5.737 1.00 87.81 108 PHE A C 1
ATOM 819 O O . PHE A 1 108 ? -4.994 -3.945 -6.302 1.00 87.81 108 PHE A O 1
ATOM 826 N N . ARG A 1 109 ? -4.809 -2.737 -4.413 1.00 85.31 109 ARG A N 1
ATOM 827 C CA . ARG A 1 109 ? -4.600 -3.872 -3.488 1.00 85.31 109 ARG A CA 1
ATOM 828 C C . ARG A 1 109 ? -5.724 -4.882 -3.479 1.00 85.31 109 ARG A C 1
ATOM 830 O O . ARG A 1 109 ? -5.447 -6.067 -3.326 1.00 85.31 109 ARG A O 1
ATOM 837 N N . ILE A 1 110 ? -6.946 -4.444 -3.733 1.00 87.75 110 ILE A N 1
ATOM 838 C CA . ILE A 1 110 ? -8.105 -5.334 -3.821 1.00 87.75 110 ILE A CA 1
ATOM 839 C C . ILE A 1 110 ? -8.032 -6.216 -5.082 1.00 87.75 110 ILE A C 1
ATOM 841 O O . ILE A 1 110 ? -8.535 -7.336 -5.078 1.00 87.75 110 ILE A O 1
ATOM 845 N N . TRP A 1 111 ? -7.357 -5.745 -6.135 1.00 86.00 111 TRP A N 1
ATOM 846 C CA . TRP A 1 111 ? -7.273 -6.409 -7.440 1.00 86.00 111 TRP A CA 1
ATOM 847 C C . TRP A 1 111 ? -5.953 -7.145 -7.689 1.00 86.00 111 TRP A C 1
ATOM 849 O O . TRP A 1 111 ? -5.780 -7.741 -8.752 1.00 86.00 111 TRP A O 1
ATOM 859 N N . ALA A 1 112 ? -5.001 -7.105 -6.754 1.00 82.06 112 ALA A N 1
ATOM 860 C CA . ALA A 1 112 ? -3.741 -7.812 -6.937 1.00 82.06 112 ALA A CA 1
ATOM 861 C C . ALA A 1 112 ? -3.882 -9.328 -6.817 1.00 82.06 112 ALA A C 1
ATOM 863 O O . ALA A 1 112 ? -4.695 -9.863 -6.063 1.00 82.06 112 ALA A O 1
ATOM 864 N N . LEU A 1 113 ? -2.994 -10.013 -7.538 1.00 76.50 113 LEU A N 1
ATOM 865 C CA . LEU A 1 113 ? -2.772 -11.445 -7.406 1.00 76.50 113 LEU A CA 1
ATOM 866 C C . LEU A 1 113 ? -2.425 -11.784 -5.952 1.00 76.50 113 LEU A C 1
ATOM 868 O O . LEU A 1 113 ? -1.501 -11.211 -5.376 1.00 76.50 113 LEU A O 1
ATOM 872 N N . ARG A 1 114 ? -3.150 -12.752 -5.378 1.00 76.31 114 ARG A N 1
ATOM 873 C CA . ARG A 1 114 ? -2.908 -13.242 -4.010 1.00 76.31 114 ARG A CA 1
ATOM 874 C C . ARG A 1 114 ? -1.511 -13.835 -3.845 1.00 76.31 114 ARG A C 1
ATOM 876 O O . ARG A 1 114 ? -0.912 -13.658 -2.791 1.00 76.31 114 ARG A O 1
ATOM 883 N N . ASN A 1 115 ? -1.007 -14.521 -4.873 1.00 79.81 115 ASN A N 1
ATOM 884 C CA . ASN A 1 115 ? 0.358 -15.030 -4.907 1.00 79.81 115 ASN A CA 1
ATOM 885 C C . ASN A 1 115 ? 1.081 -14.517 -6.165 1.00 79.81 115 ASN A C 1
ATOM 887 O O . ASN A 1 115 ? 0.749 -14.951 -7.265 1.00 79.81 115 ASN A O 1
ATOM 891 N N . PRO A 1 116 ? 2.070 -13.615 -6.033 1.00 76.38 116 PRO A N 1
ATOM 892 C CA . PRO A 1 116 ? 2.841 -13.119 -7.171 1.00 76.38 116 PRO A CA 1
ATOM 893 C C . PRO A 1 116 ? 3.846 -14.144 -7.726 1.00 76.38 116 PRO A C 1
ATOM 895 O O . PRO A 1 116 ? 4.429 -13.907 -8.784 1.00 76.38 116 PRO A O 1
ATOM 898 N N . TYR A 1 117 ? 4.100 -15.251 -7.019 1.00 77.81 117 TYR A N 1
ATOM 899 C CA . TYR A 1 117 ? 5.055 -16.277 -7.453 1.00 77.81 117 TYR A CA 1
ATOM 900 C C . TYR A 1 117 ? 4.432 -17.407 -8.258 1.00 77.81 117 TYR A C 1
ATOM 902 O O . TYR A 1 117 ? 5.168 -18.104 -8.958 1.00 77.81 117 TYR A O 1
ATOM 910 N N . ASP A 1 118 ? 3.111 -17.542 -8.203 1.00 82.31 118 ASP A N 1
ATOM 911 C CA . ASP A 1 118 ? 2.386 -18.501 -9.019 1.00 82.31 118 ASP A CA 1
ATOM 912 C C . ASP A 1 118 ? 1.956 -17.812 -10.309 1.00 82.31 118 ASP A C 1
ATOM 914 O O . ASP A 1 118 ? 1.212 -16.829 -10.307 1.00 82.31 118 ASP A O 1
ATOM 918 N N . ALA A 1 119 ? 2.466 -18.311 -11.431 1.00 81.81 119 ALA A N 1
ATOM 919 C CA . ALA A 1 119 ? 2.031 -17.832 -12.730 1.00 81.81 119 ALA A CA 1
ATOM 920 C C . ALA A 1 119 ? 0.575 -18.271 -12.974 1.00 81.81 119 ALA A C 1
ATOM 922 O O . ALA A 1 119 ? 0.238 -19.419 -12.677 1.00 81.81 119 ALA A O 1
ATOM 923 N N . PRO A 1 120 ? -0.282 -17.401 -13.537 1.00 84.06 120 PRO A N 1
ATOM 924 C CA . PRO A 1 120 ? -1.605 -17.819 -13.976 1.00 84.06 120 PRO A CA 1
ATOM 925 C C . PRO A 1 120 ? -1.485 -18.854 -15.098 1.00 84.06 120 PRO A C 1
ATOM 927 O O . PRO A 1 120 ? -0.518 -18.844 -15.869 1.00 84.06 120 PRO A O 1
ATOM 930 N N . GLU A 1 121 ? -2.480 -19.732 -15.206 1.00 84.44 121 GLU A N 1
ATOM 931 C CA . GLU A 1 121 ? -2.525 -20.705 -16.292 1.00 84.44 121 GLU A CA 1
ATOM 932 C C . GLU A 1 121 ? -2.604 -19.985 -17.650 1.00 84.44 121 GLU A C 1
ATOM 934 O O . GLU A 1 121 ? -3.368 -19.026 -17.806 1.00 84.44 121 GLU A O 1
ATOM 939 N N . PRO A 1 122 ? -1.789 -20.398 -18.636 1.00 81.69 122 PRO A N 1
ATOM 940 C CA . PRO A 1 122 ? -1.820 -19.795 -19.956 1.00 81.69 122 PRO A CA 1
ATOM 941 C C . PRO A 1 122 ? -3.140 -20.112 -20.663 1.00 81.69 122 PRO A C 1
ATOM 943 O O . PRO A 1 122 ? -3.616 -21.244 -20.642 1.00 81.69 122 PRO A O 1
ATOM 946 N N . ASP A 1 123 ? -3.697 -19.105 -21.335 1.00 87.31 123 ASP A N 1
ATOM 947 C CA . ASP A 1 123 ? -4.890 -19.257 -22.167 1.00 87.31 123 ASP A CA 1
ATOM 948 C C . ASP A 1 123 ? -4.637 -20.288 -23.290 1.00 87.31 123 ASP A C 1
ATOM 950 O O . ASP A 1 123 ? -3.704 -20.100 -24.083 1.00 87.31 123 ASP A O 1
ATOM 954 N N . PRO A 1 124 ? -5.449 -21.360 -23.393 1.00 86.88 124 PRO A N 1
ATOM 955 C CA . PRO A 1 124 ? -5.262 -22.410 -24.391 1.00 86.88 124 PRO A CA 1
ATOM 956 C C . PRO A 1 124 ? -5.429 -21.919 -25.835 1.00 86.88 124 PRO A C 1
ATOM 958 O O . PRO A 1 124 ? -4.916 -22.556 -26.755 1.00 86.88 124 PRO A O 1
ATOM 961 N N . LEU A 1 125 ? -6.121 -20.798 -26.052 1.00 91.06 125 LEU A N 1
ATOM 962 C CA . LEU A 1 125 ? -6.341 -20.223 -27.382 1.00 91.06 125 LEU A CA 1
ATOM 963 C C . LEU A 1 125 ? -5.213 -19.275 -27.810 1.00 91.06 125 LEU A C 1
ATOM 965 O O . LEU A 1 125 ? -5.168 -18.836 -28.963 1.00 91.06 125 LEU A O 1
ATOM 969 N N . ARG A 1 126 ? -4.279 -18.955 -26.906 1.00 85.50 126 ARG A N 1
ATOM 970 C CA . ARG A 1 126 ? -3.206 -18.003 -27.177 1.00 85.50 126 ARG A CA 1
ATOM 971 C C . ARG A 1 126 ? -2.082 -18.661 -27.976 1.00 85.50 126 ARG A C 1
ATOM 973 O O . ARG A 1 126 ? -1.347 -19.515 -27.483 1.00 85.50 126 ARG A O 1
ATOM 980 N N . LEU A 1 127 ? -1.906 -18.204 -29.214 1.00 87.75 127 LEU A N 1
ATOM 981 C CA . LEU A 1 127 ? -0.736 -18.515 -30.034 1.00 87.75 127 LEU A CA 1
ATOM 982 C C . LEU A 1 127 ? 0.349 -17.439 -29.826 1.00 87.75 127 LEU A C 1
ATOM 984 O O . LEU A 1 127 ? 0.025 -16.250 -29.816 1.00 87.75 127 LEU A O 1
ATOM 988 N N . PRO A 1 128 ? 1.635 -17.810 -29.683 1.00 86.25 128 PRO A N 1
ATOM 989 C CA . PRO A 1 128 ? 2.164 -19.171 -29.621 1.00 86.25 128 PRO A CA 1
ATOM 990 C C . PRO A 1 128 ? 1.899 -19.845 -28.264 1.00 86.25 128 PRO A C 1
ATOM 992 O O . PRO A 1 128 ? 2.060 -19.231 -27.212 1.00 86.25 128 PRO A O 1
ATOM 995 N N . THR A 1 129 ? 1.598 -21.146 -28.291 1.00 83.25 129 THR A N 1
ATOM 996 C CA . THR A 1 129 ? 1.288 -21.967 -27.101 1.00 83.25 129 THR A CA 1
ATOM 997 C C . THR A 1 129 ? 2.448 -22.061 -26.099 1.00 83.25 129 THR A C 1
ATOM 999 O O . THR A 1 129 ? 2.268 -22.484 -24.962 1.00 83.25 129 THR A O 1
ATOM 1002 N N . SER A 1 130 ? 3.672 -21.699 -26.497 1.00 81.94 130 SER A N 1
ATOM 1003 C CA . SER A 1 130 ? 4.829 -21.709 -25.603 1.00 81.94 130 SER A CA 1
ATOM 1004 C C . SER A 1 130 ? 5.780 -20.546 -25.838 1.00 81.94 130 SER A C 1
ATOM 1006 O O . SER A 1 130 ? 5.945 -20.091 -26.968 1.00 81.94 130 SER A O 1
ATOM 1008 N N . GLY A 1 131 ? 6.460 -20.124 -24.769 1.00 82.62 131 GLY A N 1
ATOM 1009 C CA . GLY A 1 131 ? 7.451 -19.053 -24.811 1.00 82.62 131 GLY A CA 1
ATOM 1010 C C . GLY A 1 131 ? 8.698 -19.386 -25.639 1.00 82.62 131 GLY A C 1
ATOM 1011 O O . GLY A 1 131 ? 9.082 -20.546 -25.796 1.00 82.62 131 GLY A O 1
ATOM 1012 N N . ILE A 1 132 ? 9.364 -18.331 -26.114 1.00 86.19 132 ILE A N 1
ATOM 1013 C CA . ILE A 1 132 ? 10.550 -18.369 -26.993 1.00 86.19 132 ILE A CA 1
ATOM 1014 C C . ILE A 1 132 ? 11.699 -19.183 -26.374 1.00 86.19 132 ILE A C 1
ATOM 1016 O O . ILE A 1 132 ? 12.424 -19.890 -27.070 1.00 86.19 132 ILE A O 1
ATOM 1020 N N . LEU A 1 133 ? 11.825 -19.146 -25.046 1.00 86.50 133 LEU A N 1
ATOM 1021 C CA . LEU A 1 133 ? 12.909 -19.790 -24.303 1.00 86.50 133 LEU A CA 1
ATOM 1022 C C . LEU A 1 133 ? 12.632 -21.260 -23.947 1.00 86.50 133 LEU A C 1
ATOM 1024 O O . LEU A 1 133 ? 13.442 -21.876 -23.264 1.00 86.50 133 LEU A O 1
ATOM 1028 N N . ARG A 1 134 ? 11.531 -21.870 -24.418 1.00 82.56 134 ARG A N 1
ATOM 1029 C CA . ARG A 1 134 ? 11.164 -23.258 -24.061 1.00 82.56 134 ARG A CA 1
ATOM 1030 C C . ARG A 1 134 ? 12.241 -24.291 -24.410 1.00 82.56 134 ARG A C 1
ATOM 1032 O O . ARG A 1 134 ? 12.353 -25.307 -23.733 1.00 82.56 134 ARG A O 1
ATOM 1039 N N . ARG A 1 135 ? 13.007 -24.059 -25.481 1.00 86.44 135 ARG A N 1
ATOM 1040 C CA . ARG A 1 135 ? 14.066 -24.978 -25.940 1.00 86.44 135 ARG A CA 1
ATOM 1041 C C . ARG A 1 135 ? 15.383 -24.807 -25.180 1.00 86.44 135 ARG A C 1
ATOM 1043 O O . ARG A 1 135 ? 16.263 -25.652 -25.309 1.00 86.44 135 ARG A O 1
ATOM 1050 N N . GLN A 1 136 ? 15.524 -23.737 -24.402 1.00 90.31 136 GLN A N 1
ATOM 1051 C CA . GLN A 1 136 ? 16.734 -23.438 -23.654 1.00 90.31 136 GLN A CA 1
ATOM 1052 C C . GLN A 1 136 ? 16.555 -23.854 -22.194 1.00 90.31 136 GLN A C 1
ATOM 1054 O O . GLN A 1 136 ? 15.586 -23.474 -21.539 1.00 90.31 136 GLN A O 1
ATOM 1059 N N . ARG A 1 137 ? 17.516 -24.608 -21.651 1.00 86.19 137 ARG A N 1
ATOM 1060 C CA . ARG A 1 137 ? 17.600 -24.789 -20.199 1.00 86.19 137 ARG A CA 1
ATOM 1061 C C . ARG A 1 137 ? 18.141 -23.500 -19.595 1.00 86.19 137 ARG A C 1
ATOM 1063 O O . ARG A 1 137 ? 19.328 -23.211 -19.714 1.00 86.19 137 ARG A O 1
ATOM 1070 N N . LEU A 1 138 ? 17.252 -22.712 -18.999 1.00 85.38 138 LEU A N 1
ATOM 1071 C CA . LEU A 1 138 ? 17.646 -21.527 -18.248 1.00 85.38 138 LEU A CA 1
ATOM 1072 C C . LEU A 1 138 ? 18.422 -21.963 -16.995 1.00 85.38 138 LEU A C 1
ATOM 1074 O O . LEU A 1 138 ? 18.054 -22.968 -16.379 1.00 85.38 138 LEU A O 1
ATOM 1078 N N . PRO A 1 139 ? 19.495 -21.246 -16.621 1.00 89.00 139 PRO A N 1
ATOM 1079 C CA . PRO A 1 139 ? 20.233 -21.551 -15.405 1.00 89.00 139 PRO A CA 1
ATOM 1080 C C . PRO A 1 139 ? 19.307 -21.444 -14.190 1.00 89.00 139 PRO A C 1
ATOM 1082 O O . PRO A 1 139 ? 18.451 -20.557 -14.116 1.00 89.00 139 PRO A O 1
ATOM 1085 N N . TYR A 1 140 ? 19.477 -22.356 -13.232 1.00 84.38 140 TYR A N 1
ATOM 1086 C CA . TYR A 1 140 ? 18.719 -22.312 -11.989 1.00 84.38 140 TYR A CA 1
ATOM 1087 C C . TYR A 1 140 ? 19.113 -21.064 -11.198 1.00 84.38 140 TYR A C 1
ATOM 1089 O O . TYR A 1 140 ? 20.291 -20.832 -10.921 1.00 84.38 140 TYR A O 1
ATOM 1097 N N . ARG A 1 141 ? 18.121 -20.254 -10.827 1.00 83.56 141 ARG A N 1
ATOM 1098 C CA . ARG A 1 141 ? 18.343 -19.115 -9.941 1.00 83.56 141 ARG A CA 1
ATOM 1099 C C . ARG A 1 141 ? 18.635 -19.641 -8.536 1.00 83.56 141 ARG A C 1
ATOM 1101 O O . ARG A 1 141 ? 17.760 -20.239 -7.919 1.00 83.56 141 ARG A O 1
ATOM 1108 N N . ALA A 1 142 ? 19.829 -19.368 -8.020 1.00 82.38 142 ALA A N 1
ATOM 1109 C CA . ALA A 1 142 ? 20.135 -19.615 -6.618 1.00 82.38 142 ALA A CA 1
ATOM 1110 C C . ALA A 1 142 ? 19.321 -18.672 -5.708 1.00 82.38 142 ALA A C 1
ATOM 1112 O O . ALA A 1 142 ? 19.220 -17.471 -5.973 1.00 82.38 142 ALA A O 1
ATOM 1113 N N . GLY A 1 143 ? 18.762 -19.227 -4.632 1.00 82.94 143 GLY A N 1
ATOM 1114 C CA . GLY A 1 143 ? 18.053 -18.489 -3.585 1.00 82.94 143 GLY A CA 1
ATOM 1115 C C . GLY A 1 143 ? 16.542 -18.299 -3.812 1.00 82.94 143 GLY A C 1
ATOM 1116 O O . GLY A 1 143 ? 16.049 -18.381 -4.942 1.00 82.94 143 GLY A O 1
ATOM 1117 N N . PRO A 1 144 ? 15.783 -18.047 -2.729 1.00 79.75 144 PRO A N 1
ATOM 1118 C CA . PRO A 1 144 ? 14.354 -17.766 -2.809 1.00 79.75 144 PRO A CA 1
ATOM 1119 C C . PRO A 1 144 ? 14.087 -16.435 -3.526 1.00 79.75 144 PRO A C 1
ATOM 1121 O O . PRO A 1 144 ? 14.922 -15.526 -3.554 1.00 79.75 144 PRO A O 1
ATOM 1124 N N . ARG A 1 145 ? 12.896 -16.294 -4.120 1.00 74.69 145 ARG A N 1
ATOM 1125 C CA . ARG A 1 145 ? 12.471 -15.001 -4.670 1.00 74.69 145 ARG A CA 1
ATOM 1126 C C . ARG A 1 145 ? 12.264 -14.007 -3.514 1.00 74.69 145 ARG A C 1
ATOM 1128 O O . ARG A 1 145 ? 11.705 -14.399 -2.494 1.00 74.69 145 ARG A O 1
ATOM 1135 N N . PRO A 1 146 ? 12.686 -12.738 -3.656 1.00 71.88 146 PRO A N 1
ATOM 1136 C CA . PRO A 1 146 ? 12.515 -11.746 -2.602 1.00 71.88 146 PRO A CA 1
ATOM 1137 C C . PRO A 1 146 ? 11.030 -11.464 -2.400 1.00 71.88 146 PRO A C 1
ATOM 1139 O O . PRO A 1 146 ? 10.324 -11.25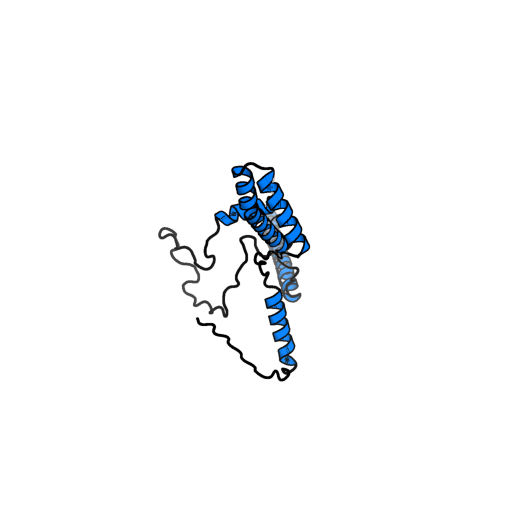5 -3.392 1.00 71.88 146 PRO A O 1
ATOM 1142 N N . LEU A 1 147 ? 10.580 -11.451 -1.142 1.00 70.50 147 LEU A N 1
ATOM 1143 C CA . LEU A 1 147 ? 9.239 -11.016 -0.751 1.00 70.50 147 LEU A CA 1
ATOM 1144 C C . LEU A 1 147 ? 9.100 -9.523 -1.042 1.00 70.50 147 LEU A C 1
ATOM 1146 O O . LEU A 1 147 ? 9.782 -8.701 -0.438 1.00 70.50 147 LEU A O 1
ATOM 1150 N N . VAL A 1 148 ? 8.244 -9.181 -2.004 1.00 65.00 148 VAL A N 1
ATOM 1151 C CA . VAL A 1 148 ? 7.949 -7.786 -2.341 1.00 65.00 148 VAL A CA 1
ATOM 1152 C C . VAL A 1 148 ? 6.769 -7.339 -1.489 1.00 65.00 148 VAL A C 1
ATOM 1154 O O . VAL A 1 148 ? 5.684 -7.913 -1.573 1.00 65.00 148 VAL A O 1
ATOM 1157 N N . ALA A 1 149 ? 6.978 -6.324 -0.654 1.00 63.75 149 ALA A N 1
ATOM 1158 C CA . ALA A 1 149 ? 5.906 -5.727 0.128 1.00 63.75 149 ALA A CA 1
ATOM 1159 C C . ALA A 1 149 ? 5.035 -4.824 -0.768 1.00 63.75 149 ALA A C 1
ATOM 1161 O O . ALA A 1 149 ? 5.455 -3.745 -1.179 1.00 63.75 149 ALA A O 1
ATOM 1162 N N . GLY A 1 150 ? 3.802 -5.255 -1.050 1.00 65.62 150 GLY A N 1
ATOM 1163 C CA . GLY A 1 150 ? 2.787 -4.444 -1.733 1.00 65.62 150 GLY A CA 1
ATOM 1164 C C . GLY A 1 150 ? 2.843 -4.449 -3.269 1.00 65.62 150 GLY A C 1
ATOM 1165 O O . GLY A 1 150 ? 3.539 -5.239 -3.895 1.00 65.62 150 GLY A O 1
ATOM 1166 N N . ILE A 1 151 ? 2.026 -3.578 -3.877 1.00 65.00 151 ILE A N 1
ATOM 1167 C CA . ILE A 1 151 ? 1.851 -3.447 -5.345 1.00 65.00 151 ILE A CA 1
ATOM 1168 C C . ILE A 1 151 ? 2.717 -2.340 -5.926 1.00 65.00 151 ILE A C 1
ATOM 1170 O O . ILE A 1 151 ? 3.026 -2.334 -7.117 1.00 65.00 151 ILE A O 1
ATOM 1174 N N . ALA A 1 152 ? 3.070 -1.358 -5.100 1.00 62.16 152 ALA A N 1
ATOM 1175 C CA . ALA A 1 152 ? 3.892 -0.262 -5.558 1.00 62.16 152 ALA A CA 1
ATOM 1176 C C . ALA A 1 152 ? 5.309 -0.797 -5.814 1.00 62.16 152 ALA A C 1
ATOM 1178 O O . ALA A 1 152 ? 5.857 -1.464 -4.933 1.00 62.16 152 ALA A O 1
ATOM 1179 N N . PRO A 1 153 ? 5.902 -0.532 -6.993 1.00 57.94 153 PRO A N 1
ATOM 1180 C CA . PRO A 1 153 ? 7.281 -0.911 -7.250 1.00 57.94 153 PRO A CA 1
ATOM 1181 C C . PRO A 1 153 ? 8.169 -0.349 -6.145 1.00 57.94 153 PRO A C 1
ATOM 1183 O O . PRO A 1 153 ? 7.949 0.776 -5.678 1.00 57.94 153 PRO A O 1
ATOM 1186 N N . GLN A 1 154 ? 9.159 -1.145 -5.735 1.00 61.09 154 GLN A N 1
ATOM 1187 C CA . GLN A 1 154 ? 10.187 -0.681 -4.819 1.00 61.09 154 GLN A CA 1
ATOM 1188 C C . GLN A 1 154 ? 10.738 0.629 -5.369 1.00 61.09 154 GLN A C 1
ATOM 1190 O O . GLN A 1 154 ? 11.150 0.723 -6.528 1.00 61.09 154 GLN A O 1
ATOM 1195 N N . ARG A 1 155 ? 10.677 1.655 -4.533 1.00 59.75 155 ARG A N 1
ATOM 1196 C CA . ARG A 1 155 ? 11.189 2.973 -4.849 1.00 59.75 155 ARG A CA 1
ATOM 1197 C C . ARG A 1 155 ? 12.696 2.809 -4.986 1.00 59.75 155 ARG A C 1
A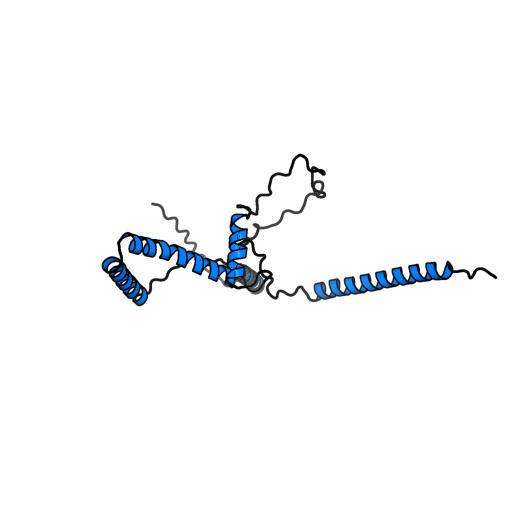TOM 1199 O O . ARG A 1 155 ? 13.339 2.385 -4.027 1.00 59.75 155 ARG A O 1
ATOM 1206 N N . GLN A 1 156 ? 13.216 2.980 -6.207 1.00 59.91 156 GLN A N 1
ATOM 1207 C CA . GLN A 1 156 ? 14.650 2.859 -6.459 1.00 59.91 156 GLN A CA 1
ATOM 1208 C C . GLN A 1 156 ? 15.350 3.796 -5.483 1.00 59.91 156 GLN A C 1
ATOM 1210 O O . GLN A 1 156 ? 15.156 5.007 -5.533 1.00 59.91 156 GLN A O 1
ATOM 1215 N N . LEU A 1 157 ? 16.109 3.208 -4.563 1.00 55.94 157 LEU A N 1
ATOM 1216 C CA . LEU A 1 157 ? 17.075 3.951 -3.774 1.00 55.94 157 LEU A CA 1
ATOM 1217 C C . LE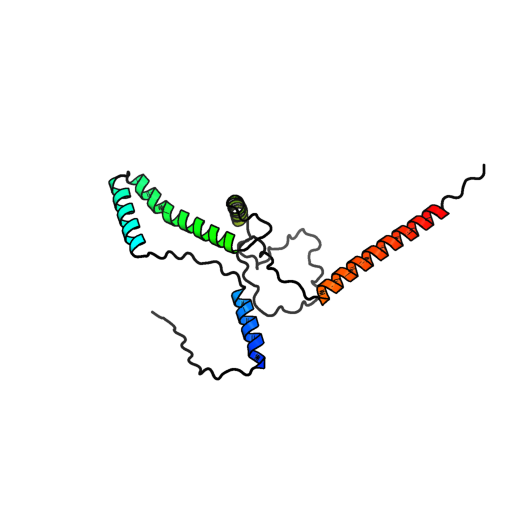U A 1 157 ? 18.136 4.497 -4.732 1.00 55.94 157 LEU A C 1
ATOM 1219 O O . LEU A 1 157 ? 18.251 4.020 -5.865 1.00 55.94 157 LEU A O 1
ATOM 1223 N N . ASP A 1 158 ? 18.946 5.439 -4.260 1.00 61.09 158 ASP A N 1
ATOM 1224 C CA . ASP A 1 158 ? 20.025 6.102 -5.008 1.00 61.09 158 ASP A CA 1
ATOM 1225 C C . ASP A 1 158 ? 21.196 5.147 -5.350 1.00 61.09 158 ASP A C 1
ATOM 1227 O O . ASP A 1 158 ? 22.369 5.524 -5.363 1.00 61.09 158 ASP A O 1
ATOM 1231 N N . GLN A 1 159 ? 20.905 3.868 -5.596 1.00 64.25 159 GLN A N 1
ATOM 1232 C CA . GLN A 1 159 ? 21.831 2.882 -6.116 1.00 64.25 159 GLN A CA 1
ATOM 1233 C C . GLN A 1 159 ? 22.155 3.241 -7.559 1.00 64.25 159 GLN A C 1
ATOM 1235 O O . GLN A 1 159 ? 21.463 2.886 -8.513 1.00 64.25 159 GLN A O 1
ATOM 1240 N N . HIS A 1 160 ? 23.257 3.961 -7.695 1.00 64.81 160 HIS A N 1
ATOM 1241 C CA . HIS A 1 160 ? 23.885 4.198 -8.972 1.00 64.81 160 HIS A CA 1
ATOM 1242 C C . HIS A 1 160 ? 24.494 2.877 -9.453 1.00 64.81 160 HIS A C 1
ATOM 1244 O O . HIS A 1 160 ? 25.163 2.167 -8.698 1.00 64.81 160 HIS A O 1
ATOM 1250 N N . GLY A 1 161 ? 24.254 2.535 -10.721 1.00 73.31 161 GLY A N 1
ATOM 1251 C CA . GLY A 1 161 ? 25.011 1.469 -11.374 1.00 73.31 161 GLY A CA 1
ATOM 1252 C C . GLY A 1 161 ? 26.509 1.789 -11.364 1.00 73.31 161 GLY A C 1
ATOM 1253 O O . GLY A 1 161 ? 26.909 2.935 -11.151 1.00 73.31 161 GLY A O 1
ATOM 1254 N N . SER A 1 162 ? 27.358 0.789 -11.612 1.00 84.69 162 SER A N 1
ATOM 1255 C CA . SER A 1 162 ? 28.803 1.029 -11.693 1.00 84.69 162 SER A CA 1
ATOM 1256 C C . SER A 1 162 ? 29.123 2.103 -12.739 1.00 84.69 162 SER A C 1
ATOM 1258 O O . SER A 1 162 ? 28.459 2.196 -13.778 1.00 84.69 162 SER A O 1
ATOM 1260 N N . HIS A 1 163 ? 30.172 2.895 -12.491 1.00 86.44 163 HIS A N 1
ATOM 1261 C CA . HIS A 1 163 ? 30.630 3.913 -13.442 1.00 86.44 163 HIS A CA 1
ATOM 1262 C C . HIS A 1 163 ? 30.869 3.327 -14.841 1.00 86.44 163 HIS A C 1
ATOM 1264 O O . HIS A 1 163 ? 30.545 3.968 -15.838 1.00 86.44 163 HIS A O 1
ATOM 1270 N N . GLU A 1 164 ? 31.360 2.089 -14.920 1.00 90.44 164 GLU A N 1
ATOM 1271 C CA . GLU A 1 164 ? 31.562 1.376 -16.183 1.00 90.44 164 GLU A CA 1
ATOM 1272 C C . GLU A 1 164 ? 30.249 1.098 -16.924 1.00 90.44 164 GLU A C 1
ATOM 1274 O O . GLU A 1 164 ? 30.151 1.341 -18.128 1.00 90.44 164 GLU A O 1
ATOM 1279 N N . CYS A 1 165 ? 29.204 0.664 -16.213 1.00 85.25 165 CYS A N 1
ATOM 1280 C CA . CYS A 1 165 ? 27.888 0.436 -16.809 1.00 85.25 165 CYS A CA 1
ATOM 1281 C C . CYS A 1 165 ? 27.292 1.746 -17.342 1.00 85.25 165 CYS A C 1
ATOM 1283 O O . CYS A 1 165 ? 26.847 1.808 -18.489 1.00 85.25 165 CYS A O 1
ATOM 1285 N N . TYR A 1 166 ? 27.375 2.824 -16.554 1.00 87.56 166 TYR A N 1
ATOM 1286 C CA . TYR A 1 166 ? 26.917 4.146 -16.981 1.00 87.56 166 TYR A CA 1
ATOM 1287 C C . TYR A 1 166 ? 27.653 4.632 -18.237 1.00 87.56 166 TYR A C 1
ATOM 1289 O O . TYR A 1 166 ? 27.025 5.085 -19.197 1.00 87.56 166 TYR A O 1
ATOM 1297 N N . ARG A 1 167 ? 28.986 4.491 -18.272 1.00 92.25 167 ARG A N 1
ATOM 1298 C CA . ARG A 1 167 ? 29.793 4.845 -19.448 1.00 92.25 167 ARG A CA 1
ATOM 1299 C C . ARG A 1 167 ? 29.406 4.011 -20.663 1.00 92.25 167 ARG A C 1
ATOM 1301 O O . ARG A 1 167 ? 29.242 4.586 -21.732 1.00 92.25 167 ARG A O 1
ATOM 1308 N N . SER A 1 168 ? 29.229 2.700 -20.507 1.00 91.88 168 SER A N 1
ATOM 1309 C CA . SER A 1 168 ? 28.85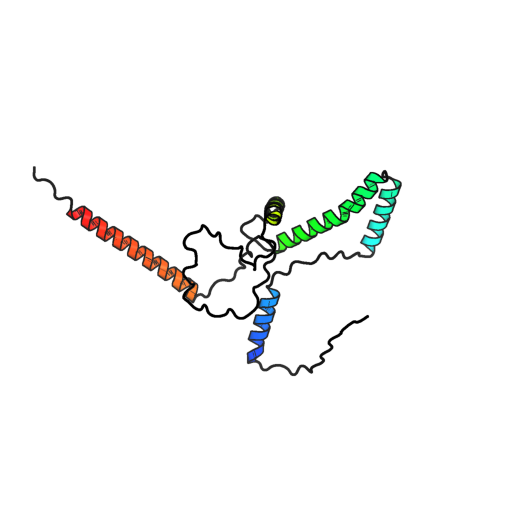2 1.793 -21.598 1.00 91.88 168 SER A CA 1
ATOM 1310 C C . SER A 1 168 ? 27.509 2.167 -22.233 1.00 91.88 168 SER A C 1
ATOM 1312 O O . SER A 1 168 ? 27.413 2.310 -23.456 1.00 91.88 168 SER A O 1
ATOM 1314 N N . VAL A 1 169 ? 26.484 2.429 -21.413 1.00 91.44 169 VAL A N 1
ATOM 1315 C CA . VAL A 1 169 ? 25.165 2.869 -21.899 1.00 91.44 169 VAL A CA 1
ATOM 1316 C C . VAL A 1 169 ? 25.277 4.210 -22.622 1.00 91.44 169 VAL A C 1
ATOM 1318 O O . VAL A 1 169 ? 24.767 4.369 -23.731 1.00 91.44 169 VAL A O 1
ATOM 1321 N N . ARG A 1 170 ? 26.011 5.163 -22.039 1.00 92.94 170 ARG A N 1
ATOM 1322 C CA . ARG A 1 170 ? 26.208 6.494 -22.624 1.00 92.94 170 ARG A CA 1
ATOM 1323 C C . ARG A 1 170 ? 26.963 6.436 -23.952 1.00 92.94 170 ARG A C 1
ATOM 1325 O O . ARG A 1 170 ? 26.604 7.152 -24.881 1.00 92.94 170 ARG A O 1
ATOM 1332 N N . TRP A 1 171 ? 27.973 5.576 -24.067 1.00 94.44 171 TRP A N 1
ATOM 1333 C CA . TRP A 1 171 ? 28.676 5.327 -25.328 1.00 94.44 171 TRP A CA 1
ATOM 1334 C C . TRP A 1 171 ? 27.771 4.692 -26.377 1.00 94.44 171 TRP 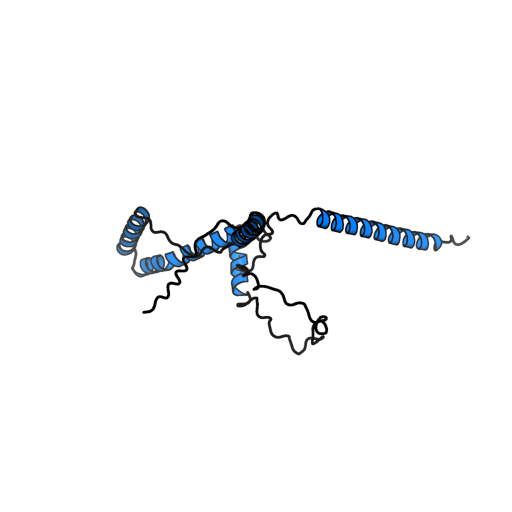A C 1
ATOM 1336 O O . TRP A 1 171 ? 27.774 5.135 -27.521 1.00 94.44 171 TRP A O 1
ATOM 1346 N N . SER A 1 172 ? 26.955 3.717 -25.981 1.00 93.31 172 SER A N 1
ATOM 1347 C CA . SER A 1 172 ? 26.008 3.060 -26.885 1.00 93.31 172 SER A CA 1
ATOM 1348 C C . SER A 1 172 ? 24.996 4.056 -27.462 1.00 93.31 172 SER A C 1
ATOM 1350 O O . SER A 1 172 ? 24.755 4.046 -28.665 1.00 93.31 172 SER A O 1
ATOM 1352 N N . MET A 1 173 ? 24.472 4.978 -26.645 1.00 93.06 173 MET A N 1
ATOM 1353 C CA . MET A 1 173 ? 23.578 6.044 -27.124 1.00 93.06 173 MET A CA 1
ATOM 1354 C C . MET A 1 173 ? 24.267 6.986 -28.119 1.00 93.06 173 MET A C 1
ATOM 1356 O O . MET A 1 173 ? 23.677 7.332 -29.138 1.00 93.06 173 MET A O 1
ATOM 1360 N N . VAL A 1 174 ? 25.521 7.376 -27.860 1.00 95.25 174 VAL A N 1
ATOM 1361 C CA . VAL A 1 174 ? 26.291 8.217 -28.795 1.00 95.25 174 VAL A CA 1
ATOM 1362 C C . VAL A 1 174 ? 26.490 7.503 -30.130 1.00 95.25 174 VAL A C 1
ATOM 1364 O O . VAL A 1 174 ? 26.285 8.110 -31.176 1.00 95.25 174 VAL A O 1
ATOM 1367 N N . ILE A 1 175 ? 26.849 6.217 -30.103 1.00 94.00 175 ILE A N 1
ATOM 1368 C CA . ILE A 1 175 ? 27.035 5.418 -31.319 1.00 94.00 175 ILE A CA 1
ATOM 1369 C C . ILE A 1 175 ? 25.724 5.319 -32.105 1.00 94.00 175 ILE A C 1
ATOM 1371 O O . ILE A 1 175 ? 25.736 5.561 -33.308 1.00 94.00 175 ILE A O 1
ATOM 1375 N N . CYS A 1 176 ? 24.596 5.032 -31.446 1.00 92.69 176 CYS A N 1
ATOM 1376 C CA . CYS A 1 176 ? 23.292 5.000 -32.111 1.00 92.69 176 CYS A CA 1
ATOM 1377 C C . CYS A 1 176 ? 22.951 6.339 -32.779 1.00 92.69 176 CYS A C 1
ATOM 1379 O O . CYS A 1 176 ? 22.542 6.331 -33.934 1.00 92.69 176 CYS A O 1
ATOM 1381 N N . ASN A 1 177 ? 23.192 7.473 -32.110 1.00 92.88 177 ASN A N 1
ATOM 1382 C CA . ASN A 1 177 ? 22.947 8.797 -32.693 1.00 92.88 177 ASN A CA 1
ATOM 1383 C C . ASN A 1 177 ? 23.846 9.080 -33.907 1.00 92.88 177 ASN A C 1
ATOM 1385 O O . ASN A 1 177 ? 23.400 9.691 -34.874 1.00 92.88 177 ASN A O 1
ATOM 1389 N N . ILE A 1 178 ? 25.111 8.648 -33.869 1.00 94.19 178 ILE A N 1
ATOM 1390 C CA . ILE A 1 178 ? 26.028 8.791 -35.009 1.00 94.19 178 ILE A CA 1
ATOM 1391 C C . ILE A 1 178 ? 25.556 7.927 -36.181 1.00 94.19 178 ILE A C 1
ATOM 1393 O O . ILE A 1 178 ? 25.541 8.402 -37.312 1.00 94.19 178 ILE A O 1
ATOM 1397 N N . ILE A 1 179 ? 25.159 6.678 -35.921 1.00 93.00 179 ILE A N 1
ATOM 1398 C CA . ILE A 1 179 ? 24.645 5.772 -36.955 1.00 93.00 179 ILE A CA 1
ATOM 1399 C C . ILE A 1 179 ? 23.356 6.334 -37.558 1.00 93.00 179 ILE A C 1
ATOM 1401 O O . ILE A 1 179 ? 23.228 6.364 -38.776 1.00 93.00 179 ILE A O 1
ATOM 1405 N N . GLU A 1 180 ? 22.431 6.827 -36.734 1.00 93.19 180 GLU A N 1
ATOM 1406 C CA . GLU A 1 180 ? 21.205 7.477 -37.201 1.00 93.19 180 GLU A CA 1
ATOM 1407 C C . GLU A 1 180 ? 21.520 8.684 -38.096 1.00 93.19 180 GLU A C 1
ATOM 1409 O O . GLU A 1 180 ? 21.001 8.773 -39.207 1.00 93.19 180 GLU A O 1
ATOM 1414 N N . ALA A 1 181 ? 22.420 9.572 -37.664 1.00 90.25 181 ALA A N 1
ATOM 1415 C CA . ALA A 1 181 ? 22.838 10.722 -38.462 1.00 90.25 181 ALA A CA 1
ATOM 1416 C C . ALA A 1 181 ? 23.508 10.308 -39.785 1.00 90.25 181 ALA A C 1
ATOM 1418 O O . ALA A 1 181 ? 23.248 10.919 -40.820 1.00 90.25 181 ALA A O 1
ATOM 1419 N N . ALA A 1 182 ? 24.333 9.258 -39.774 1.00 90.50 182 ALA A N 1
ATOM 1420 C CA . ALA A 1 182 ? 24.982 8.735 -40.974 1.00 90.50 182 ALA A CA 1
ATOM 1421 C C . ALA A 1 182 ? 23.976 8.116 -41.958 1.00 90.50 182 ALA A C 1
ATOM 1423 O O . ALA A 1 182 ? 24.095 8.335 -43.164 1.00 90.50 182 ALA A O 1
ATOM 1424 N N . ILE A 1 183 ? 22.966 7.393 -41.456 1.00 91.88 183 ILE A N 1
ATOM 1425 C CA . ILE A 1 183 ? 21.853 6.871 -42.266 1.00 91.88 183 ILE A CA 1
ATOM 1426 C C . ILE A 1 183 ? 21.079 8.032 -42.901 1.00 91.88 183 ILE A C 1
ATOM 1428 O O . ILE A 1 183 ? 20.835 8.018 -44.102 1.00 91.88 183 ILE A O 1
ATOM 1432 N N . TRP A 1 184 ? 20.733 9.070 -42.135 1.00 90.50 184 TRP A N 1
ATOM 1433 C CA . TRP A 1 184 ? 20.038 10.240 -42.683 1.00 90.50 184 TRP A CA 1
ATOM 1434 C C . TRP A 1 184 ? 20.861 10.989 -43.730 1.00 90.50 184 TRP A C 1
ATOM 1436 O O . TRP A 1 184 ? 20.307 11.403 -44.744 1.00 90.50 184 TRP A O 1
ATOM 1446 N N . TYR A 1 185 ? 22.169 11.142 -43.512 1.00 86.12 185 TYR A N 1
ATOM 1447 C CA . TYR A 1 185 ? 23.056 11.800 -44.470 1.00 86.12 185 TYR A CA 1
ATOM 1448 C C . TYR A 1 185 ? 23.157 11.017 -45.785 1.00 86.12 185 TYR A C 1
ATOM 1450 O O . TYR A 1 185 ? 23.003 11.596 -46.854 1.00 86.12 185 TYR A O 1
ATOM 1458 N N . THR A 1 186 ? 23.330 9.694 -45.710 1.00 86.62 186 THR A N 1
ATOM 1459 C CA . THR A 1 186 ? 23.383 8.830 -46.905 1.00 86.62 186 THR A CA 1
ATOM 1460 C C . THR A 1 186 ? 22.057 8.798 -47.666 1.00 86.62 186 THR A C 1
ATOM 1462 O O . THR A 1 186 ? 22.055 8.905 -48.889 1.00 86.62 186 THR A O 1
ATOM 1465 N N . VAL A 1 187 ? 20.921 8.732 -46.965 1.00 83.50 187 VAL A N 1
ATOM 1466 C CA . VAL A 1 187 ? 19.592 8.816 -47.598 1.00 83.50 187 VAL A CA 1
ATOM 1467 C C . VAL A 1 187 ? 19.357 10.190 -48.243 1.00 83.50 187 VAL A C 1
ATOM 1469 O O . VAL A 1 187 ? 18.764 10.268 -49.319 1.00 83.50 187 VAL A O 1
ATOM 1472 N N . ALA A 1 188 ? 19.818 11.279 -47.621 1.00 77.19 188 ALA A N 1
ATOM 1473 C CA . ALA A 1 188 ? 19.719 12.622 -48.194 1.00 77.19 188 ALA A CA 1
ATOM 1474 C C . ALA A 1 188 ? 20.578 12.780 -49.463 1.00 77.19 188 ALA A C 1
ATOM 1476 O O . ALA A 1 188 ? 20.114 13.369 -50.437 1.00 77.19 188 ALA A O 1
ATOM 1477 N N . GLU A 1 189 ? 21.784 12.207 -49.488 1.00 72.31 189 GLU A N 1
ATOM 1478 C CA . GLU A 1 189 ? 22.677 12.227 -50.656 1.00 72.31 189 GLU A CA 1
ATOM 1479 C C . GLU A 1 189 ? 22.096 11.435 -51.847 1.00 72.31 189 GLU A C 1
ATOM 1481 O O . GLU A 1 189 ? 22.135 11.907 -52.987 1.00 72.31 189 GLU A O 1
ATOM 1486 N N . GLU A 1 190 ? 21.459 10.280 -51.600 1.00 69.69 190 GLU A N 1
ATOM 1487 C CA . GLU A 1 190 ? 20.714 9.544 -52.638 1.00 69.69 190 GLU A CA 1
ATOM 1488 C C . GLU A 1 190 ? 19.521 10.345 -53.190 1.00 69.69 190 GLU A C 1
ATOM 1490 O O . GLU A 1 190 ? 19.236 10.289 -54.391 1.00 69.69 190 GLU A O 1
ATOM 1495 N N . LEU A 1 191 ? 18.833 11.120 -52.343 1.00 60.53 191 LEU A N 1
ATOM 1496 C CA . LEU A 1 191 ? 17.721 11.977 -52.764 1.00 60.53 191 LEU A CA 1
ATOM 1497 C C . LEU A 1 191 ? 18.188 13.171 -53.610 1.00 60.53 191 LEU A C 1
ATOM 1499 O O . LEU A 1 191 ? 17.532 13.493 -54.601 1.00 60.53 191 LEU A O 1
ATOM 1503 N N . GLU A 1 192 ? 19.312 13.807 -53.269 1.00 59.84 192 GLU A N 1
ATOM 1504 C CA . GLU A 1 192 ? 19.854 14.935 -54.042 1.00 59.84 192 GLU A CA 1
ATOM 1505 C C . GLU A 1 192 ? 20.371 14.501 -55.425 1.00 59.84 192 GLU A C 1
ATOM 1507 O O . GLU A 1 192 ? 20.098 15.182 -56.416 1.00 59.84 192 GLU A O 1
ATOM 1512 N N . MET A 1 193 ? 21.014 13.332 -55.544 1.00 57.28 193 MET A N 1
ATOM 1513 C CA . MET A 1 193 ? 21.432 12.787 -56.849 1.00 57.28 193 MET A CA 1
ATOM 1514 C C . MET A 1 193 ? 20.259 12.334 -57.741 1.00 57.28 193 MET A C 1
ATOM 1516 O O . MET A 1 193 ? 20.422 12.199 -58.956 1.00 57.28 193 MET A O 1
ATOM 1520 N N . GLY A 1 194 ? 19.067 12.130 -57.170 1.00 55.56 194 GLY A N 1
ATOM 1521 C CA . GLY A 1 194 ? 17.832 11.834 -57.904 1.00 55.56 194 GLY A CA 1
ATOM 1522 C C . GLY A 1 194 ? 17.158 13.057 -58.544 1.00 55.56 194 GLY A C 1
ATOM 1523 O O . GLY A 1 194 ? 16.281 12.897 -59.398 1.00 55.56 194 GLY A O 1
ATOM 1524 N N . ILE A 1 195 ? 17.563 14.279 -58.182 1.00 57.66 195 ILE A N 1
ATOM 1525 C CA . ILE A 1 195 ? 17.023 15.531 -58.732 1.00 57.66 195 ILE A CA 1
ATOM 1526 C C . ILE A 1 195 ? 17.946 16.003 -59.864 1.00 57.66 195 ILE A C 1
ATOM 1528 O O . ILE A 1 195 ? 18.684 16.978 -59.748 1.00 57.66 195 ILE A O 1
ATOM 1532 N N . SER A 1 196 ? 17.914 15.307 -61.002 1.00 59.12 196 SER A N 1
ATOM 1533 C CA . SER A 1 196 ? 18.473 15.864 -62.238 1.00 59.12 196 SER A CA 1
ATOM 1534 C C . SER A 1 196 ? 17.537 16.977 -62.734 1.00 59.12 196 SER A C 1
ATOM 1536 O O . SER A 1 196 ? 16.344 16.709 -62.933 1.00 59.12 196 SER A O 1
ATOM 1538 N N . PRO A 1 197 ? 18.004 18.226 -62.926 1.00 58.06 197 PRO A N 1
ATOM 1539 C CA . PRO A 1 197 ? 17.158 19.271 -63.480 1.00 58.06 197 PRO A CA 1
ATOM 1540 C C . PRO A 1 197 ? 16.776 18.866 -64.906 1.00 58.06 197 PRO A C 1
ATOM 1542 O O . PRO A 1 197 ? 17.635 18.734 -65.776 1.00 58.06 197 PRO A O 1
ATOM 1545 N N . LYS A 1 198 ? 15.475 18.645 -65.143 1.00 57.72 198 LYS A N 1
ATOM 1546 C CA . LYS A 1 198 ? 14.926 18.475 -66.494 1.00 57.72 198 LYS A CA 1
ATOM 1547 C C . LYS A 1 198 ? 15.427 19.635 -67.347 1.00 57.72 198 LYS A C 1
ATOM 1549 O O . LYS A 1 198 ? 15.107 20.784 -67.045 1.00 57.72 198 LYS A O 1
ATOM 1554 N N . SER A 1 199 ? 16.222 19.326 -68.373 1.00 51.31 199 SER A N 1
ATOM 1555 C CA . SER A 1 199 ? 16.672 20.340 -69.317 1.00 51.31 199 SER A CA 1
ATOM 1556 C C . SER A 1 199 ? 15.438 20.948 -69.979 1.00 51.31 199 SER A C 1
ATOM 1558 O O . SER A 1 199 ? 14.551 20.225 -70.442 1.00 51.31 199 SER A O 1
ATOM 1560 N N . MET A 1 200 ? 15.369 22.272 -69.934 1.00 44.69 200 MET A N 1
ATOM 1561 C CA . MET A 1 200 ? 14.367 23.075 -70.624 1.00 44.69 200 MET A CA 1
ATOM 1562 C C . MET A 1 200 ? 14.783 23.278 -72.078 1.00 44.69 200 MET A C 1
ATOM 1564 O O . MET A 1 200 ? 16.012 23.307 -72.326 1.00 44.69 200 MET A O 1
#

Organism: Fusarium langsethiae (NCBI:txid179993)

Radius of gyration: 30.64 Å; chains: 1; bounding box: 65×51×103 Å